Protein 8AEZ (pdb70)

InterPro domains:
  IPR005070 Foamy virus envelope protein [PF03408] (5-985)

Nearest PDB structures (foldseek):
  8aez-assembly1_A  TM=1.003E+00  e=1.389E-77  Simian foamy virus
  8aic-assembly2_B  TM=9.887E-01  e=2.522E-70  Simian foamy virus
  8rm1-assembly1_A  TM=9.676E-01  e=1.131E-60  Simian foamy virus
  8rm0-assembly1_A  TM=9.580E-01  e=1.265E-59  Simian foamy virus
  8ozj-assembly1_C  TM=9.646E-01  e=7.922E-52  Eastern chimpanzee simian foamy virus

Sequence (328 aa):
RDQEQYIHRKCYQEFAHCYLVKYKTPQPWPNEGLIADQCPLPGLADVSFYPYQAIWDYYAKIENIRPANWTSSKLYGKARMGSYYIPKRLRNINNTHILFCSDVLYSKWYNLQNSILQNENELTKRLSNLTIGNKLKNRALPYEWAKGGLNRLFRNISVLDVCSRPEMVLLLNKTYYTFSLWEGDCNITRYNVNETVPECKDDHPYSCRLWRYREGKEEVKCLTSDHTRCLYYPEYSNPEALFDFGFLSYMRNFPGPQCIESTSIRQQDYEVYSIYQECKLASKTYGIDSVLFSLKNFLNYTGKPVNEMPNARAFVGLIDPKFPPTYP

Secondary structure (DSSP, 8-state):
-HHHHHHHHHHHHHHTTEEEEE-SS------SEE-BTTSPP--SSSS-SS---GGGGGB----SEE-TT--GGGTSTTPPTTSEE--GGGS-TT--EEEEE-STTB-TT--TTS-HHHHHHHHHHHHHHTEETTEEPGGGS-TTTSTT---SSBPPP-TTHHHH-HHHHHHH-SEEE-BB-BTTGGG--TTSHHHH-TT-----TTTT--SBEE----EEE--SS-TTSEEEE-SEE-TT--SSHHHHHHTTSS----B--EEE---S--EEEEHHHHHHHHHHHH-HHHHHHHHHHHTTTTSS-GGGS-TTT-EEEESS--SSPPP-

Organism: NCBI:txid11642

Solvent-accessible surface area: 16930 Å² total; per-residue (Å²): 109,130,98,103,112,95,7,16,91,60,0,14,101,47,0,6,42,3,0,0,0,67,8,112,60,48,36,39,5,72,52,48,16,6,20,3,3,8,1,5,7,31,24,128,56,163,118,40,188,56,102,136,26,6,0,35,81,16,33,0,70,43,76,108,75,30,65,27,141,16,50,17,70,123,105,37,20,177,6,65,14,3,1,4,48,0,27,169,151,9,47,50,109,85,15,18,17,0,0,0,11,1,40,26,0,11,16,197,35,39,47,158,151,32,60,122,146,99,8,27,90,33,0,21,120,34,0,64,97,4,12,126,44,21,78,6,77,59,106,0,1,2,152,95,7,0,144,43,7,108,45,100,0,0,56,90,37,63,63,52,4,6,6,45,60,0,12,0,9,0,7,0,26,14,23,10,124,16,8,2,2,2,9,39,20,59,120,11,43,112,178,37,18,72,143,61,10,124,135,5,187,178,162,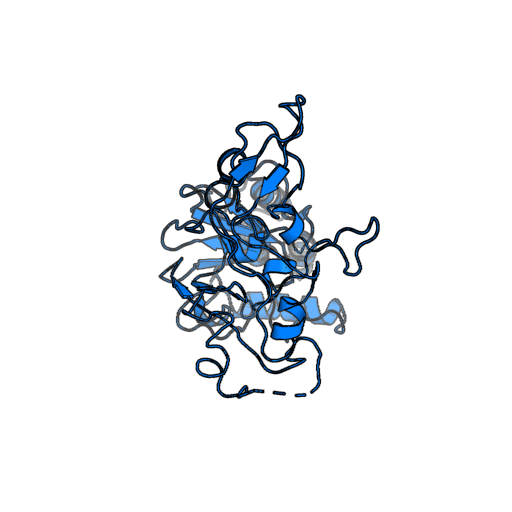54,100,32,17,40,61,4,4,10,39,99,112,28,173,52,85,26,104,42,124,94,114,63,108,96,150,1,60,9,86,26,74,22,27,40,79,106,47,32,48,29,1,0,39,34,4,74,99,85,79,23,38,15,2,78,3,101,89,75,59,73,8,8,85,99,37,4,54,0,37,0,0,0,11,13,0,61,75,8,6,132,106,116,30,10,114,25,0,23,136,10,0,87,99,15,1,53,61,66,57,126,39,1,58,138,30,93,67,30,47,0,3,25,18,6,105,112,30,132,38,60,18,100,33,114

Structure (mmCIF, N/CA/C/O backbone):
data_8AEZ
#
_entry.id   8AEZ
#
_cell.length_a   99.451
_cell.length_b   99.451
_cell.length_c   120.609
_cell.angle_alpha   90
_cell.angle_beta   90
_cell.angle_gamma   120
#
_symmetry.space_group_name_H-M   'P 32 2 1'
#
loop_
_entity.id
_entity.type
_entity.pdbx_description
1 polymer 'Envelope glycoprotein gp130'
2 branched beta-D-mannopyranose-(1-4)-2-acetamido-2-deoxy-beta-D-glucopyranose-(1-4)-2-acetamido-2-deoxy-beta-D-glucopyranose
3 branched alpha-D-mannopyranose-(1-2)-alpha-D-mannopyranose-(1-2)-alpha-D-mannopyranose-(1-3)-[alpha-D-mannopyranose-(1-3)-alpha-D-mannopyranose-(1-6)]beta-D-mannopyranose-(1-4)-2-acetamido-2-deoxy-beta-D-glucopyranose-(1-4)-2-acetamido-2-deoxy-beta-D-glucopyranose
4 non-polymer 2-acetamido-2-deoxy-beta-D-glucopyranose
5 water water
#
loop_
_atom_site.group_PDB
_atom_site.id
_atom_site.type_symbol
_atom_site.label_atom_id
_atom_site.label_alt_id
_atom_site.label_comp_id
_atom_site.label_asym_id
_atom_site.label_entity_id
_atom_site.label_seq_id
_atom_site.pdbx_PDB_ins_code
_atom_site.Cartn_x
_atom_site.Cartn_y
_atom_site.Cartn_z
_atom_site.occupancy
_atom_site.B_iso_or_equiv
_atom_site.auth_seq_id
_atom_site.auth_comp_id
_atom_site.auth_asym_id
_atom_site.auth_atom_id
_atom_site.pdbx_PDB_model_num
ATOM 1 N N . ARG A 1 1 ? -45.526 -21.29 -10.681 1 110.3 218 ARG A N 1
ATOM 2 C CA . ARG A 1 1 ? -44.446 -21.992 -11.387 1 110.92 218 ARG A CA 1
ATOM 3 C C . ARG A 1 1 ? -43.185 -21.121 -11.537 1 111.04 218 ARG A C 1
ATOM 4 O O . ARG A 1 1 ? -42.097 -21.576 -11.195 1 111.58 218 ARG A O 1
ATOM 6 N N . ASP A 1 2 ? -43.324 -19.88 -12.044 1 110.32 219 ASP A N 1
ATOM 7 C CA . ASP A 1 2 ? -42.201 -18.949 -12.194 1 109.87 219 ASP A CA 1
ATOM 8 C C . ASP A 1 2 ? -41.832 -18.425 -10.796 1 108.36 219 ASP A C 1
ATOM 9 O O . ASP A 1 2 ? -40.684 -18.57 -10.368 1 108.46 219 ASP A O 1
ATOM 14 N N . GLN A 1 3 ? -42.821 -17.907 -10.055 1 106.71 220 GLN A N 1
ATOM 15 C CA . GLN A 1 3 ? -42.578 -17.431 -8.698 1 105.55 220 GLN A CA 1
ATOM 16 C C . GLN A 1 3 ? -42.389 -18.598 -7.712 1 103.75 220 GLN A C 1
ATOM 17 O O . GLN A 1 3 ? -41.645 -18.458 -6.744 1 103.85 220 GLN A O 1
ATOM 23 N N . GLU A 1 4 ? -42.996 -19.767 -7.993 1 101.78 221 GLU A N 1
ATOM 24 C CA . GLU A 1 4 ? -42.829 -20.951 -7.154 1 99.87 221 GLU A CA 1
ATOM 25 C C . GLU A 1 4 ? -41.413 -21.489 -7.3 1 96.94 221 GLU A C 1
ATOM 26 O O . GLU A 1 4 ? -40.763 -21.736 -6.292 1 96.79 221 GLU A O 1
ATOM 32 N N . GLN A 1 5 ? -40.915 -21.633 -8.542 1 94.57 222 GLN A N 1
ATOM 33 C CA . GLN A 1 5 ? -39.547 -22.098 -8.763 1 92.64 222 GLN A CA 1
ATOM 34 C C . GLN A 1 5 ? -38.5 -21.062 -8.325 1 90.15 222 GLN A C 1
ATOM 35 O O . GLN A 1 5 ? -37.37 -21.436 -8.02 1 90.5 222 GLN A O 1
ATOM 41 N N . TYR A 1 6 ? -38.867 -19.773 -8.283 1 87.68 223 TYR A N 1
ATOM 42 C CA . TYR A 1 6 ? -37.968 -18.723 -7.819 1 85.51 223 TYR A CA 1
ATOM 43 C C . TYR A 1 6 ? -37.871 -18.82 -6.293 1 82.8 223 TYR A C 1
ATOM 44 O O . TYR A 1 6 ? -36.771 -18.716 -5.747 1 82.9 223 TYR A O 1
ATOM 53 N N . ILE A 1 7 ? -39.023 -19.003 -5.6 1 80.13 224 ILE A N 1
ATOM 54 C CA . ILE A 1 7 ? -39.047 -19.145 -4.143 1 77.9 224 ILE A CA 1
ATOM 55 C C . ILE A 1 7 ? -38.284 -20.41 -3.759 1 76.22 224 ILE A C 1
ATOM 56 O O . ILE A 1 7 ? -37.46 -20.369 -2.858 1 76.41 224 ILE A O 1
ATOM 61 N N . HIS A 1 8 ? -38.506 -21.513 -4.489 1 74.45 225 HIS A N 1
ATOM 62 C CA . HIS A 1 8 ? -37.803 -22.764 -4.249 1 72.94 225 HIS A CA 1
ATOM 63 C C . HIS A 1 8 ? -36.292 -22.585 -4.416 1 72.81 225 HIS A C 1
ATOM 64 O O . HIS A 1 8 ? -35.553 -23.077 -3.585 1 72.87 225 HIS A O 1
ATOM 71 N N . ARG A 1 9 ? -35.828 -21.911 -5.483 1 72.66 226 ARG A N 1
ATOM 72 C CA . ARG A 1 9 ? -34.394 -21.691 -5.685 1 72.57 226 ARG A CA 1
ATOM 73 C C . ARG A 1 9 ? -33.729 -20.989 -4.501 1 73.02 226 ARG A C 1
ATOM 74 O O . ARG A 1 9 ? -32.704 -21.465 -4.005 1 73.94 226 ARG A O 1
ATOM 82 N N . LYS A 1 10 ? -34.344 -19.897 -4.025 1 72.2 227 LYS A N 1
ATOM 83 C CA . LYS A 1 10 ? -33.865 -19.085 -2.92 1 72.06 227 LYS A CA 1
ATOM 84 C C . LYS A 1 10 ? -33.946 -19.823 -1.6 1 71.14 227 LYS A C 1
ATOM 85 O O . LYS A 1 10 ? -32.967 -19.843 -0.859 1 71.92 227 LYS A O 1
ATOM 91 N N . CYS A 1 11 ? -35.09 -20.453 -1.316 1 69.57 228 CYS A N 1
ATOM 92 C CA . CYS A 1 11 ? -35.328 -21.233 -0.098 1 68.68 228 CYS A CA 1
ATOM 93 C C . CYS A 1 11 ? -34.436 -22.469 -0.025 1 67.26 228 CYS A C 1
ATOM 94 O O . CYS A 1 11 ? -34.019 -22.863 1.054 1 67.62 228 CYS A O 1
ATOM 97 N N . TYR A 1 12 ? -34.196 -23.109 -1.159 1 65.79 229 TYR A N 1
ATOM 98 C CA . TYR A 1 12 ? -33.381 -24.307 -1.212 1 64.97 229 TYR A CA 1
ATOM 99 C C . TYR A 1 12 ? -31.911 -23.983 -1.017 1 66.43 229 TYR A C 1
ATOM 100 O O . TYR A 1 12 ? -31.295 -24.567 -0.134 1 67.1 229 TYR A O 1
ATOM 109 N N . GLN A 1 13 ? -31.351 -23.037 -1.8 1 66.55 230 GLN A N 1
ATOM 110 C CA . GLN A 1 13 ? -29.936 -22.708 -1.67 1 67.37 230 GLN A CA 1
ATOM 111 C C . GLN A 1 13 ? -29.558 -22.227 -0.262 1 67.37 230 GLN A C 1
ATOM 112 O O . GLN A 1 13 ? -28.457 -22.524 0.201 1 68.08 230 GLN A O 1
ATOM 118 N N . GLU A 1 14 ? -30.478 -21.579 0.443 1 66.73 231 GLU A N 1
ATOM 119 C CA . GLU A 1 14 ? -30.204 -21.087 1.784 1 67.01 231 GLU A CA 1
ATOM 120 C C . GLU A 1 14 ? -30.559 -22.061 2.916 1 66.99 231 GLU A C 1
ATOM 121 O O . GLU A 1 14 ? -29.767 -22.22 3.845 1 67.84 231 GLU A O 1
ATOM 127 N N . PHE A 1 15 ? -31.748 -22.694 2.863 1 65.88 232 PHE A N 1
ATOM 128 C CA . PHE A 1 15 ? -32.245 -23.486 3.986 1 65.34 232 PHE A CA 1
ATOM 129 C C . PHE A 1 15 ? -32.544 -24.947 3.732 1 64.82 232 PHE A C 1
ATOM 130 O O . PHE A 1 15 ? -33.166 -25.565 4.589 1 65.33 232 PHE A O 1
ATOM 138 N N . ALA A 1 16 ? -32.099 -25.523 2.619 1 63.74 233 ALA A N 1
ATOM 139 C CA . ALA A 1 16 ? -32.395 -26.923 2.283 1 62.82 233 ALA A CA 1
ATOM 140 C C . ALA A 1 16 ? -32.176 -27.916 3.424 1 61.71 233 ALA A C 1
ATOM 141 O O . ALA A 1 16 ? -33.038 -28.745 3.705 1 61.45 233 ALA A O 1
ATOM 143 N N . HIS A 1 17 ? -31.017 -27.813 4.097 1 60.75 234 HIS A N 1
ATOM 144 C CA . HIS A 1 17 ? -30.648 -28.749 5.14 1 59.57 234 HIS A CA 1
ATOM 145 C C . HIS A 1 17 ? -30.717 -28.166 6.517 1 59.92 234 HIS A C 1
ATOM 146 O O . HIS A 1 17 ? -30.076 -28.716 7.407 1 60.82 234 HIS A O 1
ATOM 153 N N . CYS A 1 18 ? -31.506 -27.088 6.719 1 59.06 235 CYS A N 1
ATOM 154 C CA . CYS A 1 18 ? -31.646 -26.455 8.012 1 59.12 235 CYS A CA 1
ATOM 155 C C . CYS A 1 18 ? -32.918 -26.974 8.678 1 59.12 235 CYS A C 1
ATOM 156 O O . CYS A 1 18 ? -33.969 -27.035 8.04 1 59.46 235 CYS A O 1
ATOM 159 N N . TYR A 1 19 ? -32.811 -27.39 9.954 1 58.69 236 TYR A N 1
ATOM 160 C CA . TYR A 1 19 ? -33.907 -27.957 10.74 1 58.55 236 TYR A CA 1
ATOM 161 C C . TYR A 1 19 ? -33.874 -27.434 12.158 1 59.7 236 TYR A C 1
ATOM 162 O O . TYR A 1 19 ? -32.831 -27.013 12.64 1 60.27 236 TYR A O 1
ATOM 171 N N . LEU A 1 20 ? -35.019 -27.463 12.833 1 60.31 237 LEU A N 1
ATOM 172 C CA . LEU A 1 20 ? -35.123 -27.035 14.217 1 61.12 237 LEU A CA 1
ATOM 173 C C . LEU A 1 20 ? -35.734 -28.179 15.045 1 62.11 237 LEU A C 1
ATOM 174 O O . LEU A 1 20 ? -36.875 -28.579 14.825 1 62.07 237 LEU A O 1
ATOM 179 N N . VAL A 1 21 ? -34.946 -28.738 15.955 1 62.84 238 VAL A N 1
ATOM 180 C CA . VAL A 1 21 ? -35.409 -29.806 16.815 1 63.86 238 VAL A CA 1
ATOM 181 C C . VAL A 1 21 ? -35.832 -29.223 18.144 1 65.53 238 VAL A C 1
ATOM 182 O O . VAL A 1 21 ? -35.045 -28.522 18.767 1 65.77 238 VAL A O 1
ATOM 186 N N . LYS A 1 22 ? -37.05 -29.516 18.593 1 66.35 239 LYS A N 1
ATOM 187 C CA . LYS A 1 22 ? -37.495 -29.071 19.897 1 67.8 239 LYS A CA 1
ATOM 188 C C . LYS A 1 22 ? -37.476 -30.273 20.805 1 68.96 239 LYS A C 1
ATOM 189 O O . LYS A 1 22 ? -38.025 -31.315 20.451 1 69.1 239 LYS A O 1
ATOM 195 N N . TYR A 1 23 ? -36.795 -30.163 21.944 1 69.8 240 TYR A N 1
ATOM 196 C CA . TYR A 1 23 ? -36.797 -31.218 22.952 1 70.98 240 TYR A CA 1
ATOM 197 C C . TYR A 1 23 ? -38.169 -31.16 23.631 1 73.24 240 TYR A C 1
ATOM 198 O O . TYR A 1 23 ? -38.689 -30.06 23.88 1 73.29 240 TYR A O 1
ATOM 207 N N . LYS A 1 24 ? -38.723 -32.315 24.023 1 74.79 241 LYS A N 1
ATOM 208 C CA . LYS A 1 24 ? -39.985 -32.33 24.773 1 76.53 241 LYS A CA 1
ATOM 209 C C . LYS A 1 24 ? -39.808 -31.587 26.11 1 78.02 241 LYS A C 1
ATOM 210 O O . LYS A 1 24 ? -40.646 -30.79 26.535 1 78.58 241 LYS A O 1
ATOM 216 N N . THR A 1 25 ? -38.671 -31.828 26.723 1 78.73 242 THR A N 1
ATOM 217 C CA . THR A 1 25 ? -38.226 -31.267 27.969 1 79.78 242 THR A CA 1
ATOM 218 C C . THR A 1 25 ? -36.757 -30.932 27.761 1 80.42 242 THR A C 1
ATOM 219 O O . THR A 1 25 ? -35.993 -31.757 27.231 1 81.1 242 THR A O 1
ATOM 223 N N . PRO A 1 26 ? -36.338 -29.705 28.139 1 79.86 243 PRO A N 1
ATOM 224 C CA . PRO A 1 26 ? -34.91 -29.349 28.031 1 79.22 243 PRO A CA 1
ATOM 225 C C . PRO A 1 26 ? -34.092 -30.306 28.884 1 78.21 243 PRO A C 1
ATOM 226 O O . PRO A 1 26 ? -34.363 -30.453 30.07 1 78.05 243 PRO A O 1
ATOM 230 N N . GLN A 1 27 ? -33.222 -31.071 28.231 1 77.44 244 GLN A N 1
ATOM 231 C CA . GLN A 1 27 ? -32.392 -32.066 28.874 1 76.94 244 GLN A CA 1
ATOM 232 C C . GLN A 1 27 ? -31.006 -32.001 28.281 1 76.38 244 GLN A C 1
ATOM 233 O O . GLN A 1 27 ? -30.817 -32.301 27.106 1 76.26 244 GLN A O 1
ATOM 239 N N . PRO A 1 28 ? -30.023 -31.549 29.073 1 75.37 245 PRO A N 1
ATOM 240 C CA . PRO A 1 28 ? -28.658 -31.474 28.553 1 74.04 245 PRO A CA 1
ATOM 241 C C . PRO A 1 28 ? -27.918 -32.804 28.673 1 73.23 245 PRO A C 1
ATOM 242 O O . PRO A 1 28 ? -28.365 -33.703 29.392 1 73.53 245 PRO A O 1
ATOM 246 N N . TRP A 1 29 ? -26.723 -32.921 28.014 1 71.85 246 TRP A N 1
ATOM 247 C CA . TRP A 1 29 ? -25.829 -34.073 28.155 1 70.85 246 TRP A CA 1
ATOM 248 C C . TRP A 1 29 ? -25.46 -34.135 29.661 1 73.04 246 TRP A C 1
ATOM 249 O O . TRP A 1 29 ? -25.188 -33.095 30.274 1 73.9 246 TRP A O 1
ATOM 260 N N . PRO A 1 30 ? -25.72 -35.28 30.311 1 73.2 247 PRO A N 1
ATOM 261 C CA . PRO A 1 30 ? -25.669 -35.312 31.775 1 73.14 247 PRO A CA 1
ATOM 262 C C . PRO A 1 30 ? -24.296 -35.397 32.405 1 74.19 247 PRO A C 1
ATOM 263 O O . PRO A 1 30 ? -24.17 -35.103 33.597 1 75.22 247 PRO A O 1
ATOM 267 N N . ASN A 1 31 ? -23.277 -35.834 31.644 1 73.39 248 ASN A N 1
ATOM 268 C CA . ASN A 1 31 ? -21.953 -36.009 32.204 1 73.02 248 ASN A CA 1
ATOM 269 C C . ASN A 1 31 ? -20.947 -35.011 31.668 1 72.73 248 ASN A C 1
ATOM 270 O O . ASN A 1 31 ? -21.06 -34.535 30.549 1 72.57 248 ASN A O 1
ATOM 275 N N . GLU A 1 32 ? -19.921 -34.725 32.467 1 72.52 249 GLU A N 1
ATOM 276 C CA . GLU A 1 32 ? -18.815 -33.871 32.049 1 71.53 249 GLU A CA 1
ATOM 277 C C . GLU A 1 32 ? -17.788 -34.698 31.261 1 69.97 249 GLU A C 1
ATOM 278 O O . GLU A 1 32 ? -17.119 -34.166 30.39 1 69.8 249 GLU A O 1
ATOM 284 N N . GLY A 1 33 ? -17.652 -35.984 31.586 1 68.34 250 GLY A N 1
ATOM 285 C CA . GLY A 1 33 ? -16.718 -36.854 30.895 1 66.68 250 GLY A CA 1
ATOM 286 C C . GLY A 1 33 ? -17.391 -37.811 29.932 1 64.85 250 GLY A C 1
ATOM 287 O O . GLY A 1 33 ? -18.364 -38.482 30.296 1 65.08 250 GLY A O 1
ATOM 288 N N . LEU A 1 34 ? -16.824 -37.915 28.705 1 62.52 251 LEU A N 1
ATOM 289 C CA . LEU A 1 34 ? -17.269 -38.799 27.641 1 60.79 251 LEU A CA 1
ATOM 290 C C . LEU A 1 34 ? -16.245 -39.894 27.378 1 60.75 251 LEU A C 1
ATOM 291 O O . LEU A 1 34 ? -15.075 -39.612 27.119 1 61.45 251 LEU A O 1
ATOM 296 N N . ILE A 1 35 ? -16.689 -41.15 27.409 1 59.99 252 ILE A N 1
ATOM 297 C CA . ILE A 1 35 ? -15.831 -42.291 27.107 1 59.04 252 ILE A CA 1
ATOM 298 C C . ILE A 1 35 ? -16.191 -42.714 25.704 1 58.76 252 ILE A C 1
ATOM 299 O O . ILE A 1 35 ? -17.272 -43.266 25.479 1 59.36 252 ILE A O 1
ATOM 304 N N . ALA A 1 36 ? -15.293 -42.42 24.752 1 57.54 253 ALA A N 1
ATOM 305 C CA . ALA A 1 36 ? -15.471 -42.69 23.338 1 56.99 253 ALA A CA 1
ATOM 306 C C . ALA A 1 36 ? -14.194 -43.314 22.726 1 57.08 253 ALA A C 1
ATOM 307 O O . ALA A 1 36 ? -13.559 -42.713 21.848 1 58.1 253 ALA A O 1
ATOM 309 N N . ASP A 1 37 ? -13.834 -44.535 23.159 1 55.6 254 ASP A N 1
ATOM 310 C CA . ASP A 1 37 ? -12.642 -45.223 22.665 1 54.74 254 ASP A CA 1
ATOM 311 C C . ASP A 1 37 ? -12.664 -45.56 21.179 1 54.8 254 ASP A C 1
ATOM 312 O O . ASP A 1 37 ? -11.618 -45.889 20.629 1 55.39 254 ASP A O 1
ATOM 317 N N . GLN A 1 38 ? -13.845 -45.528 20.539 1 53.83 255 GLN A N 1
ATOM 318 C CA . GLN A 1 38 ? -13.989 -45.791 19.113 1 52.83 255 GLN A CA 1
ATOM 319 C C . GLN A 1 38 ? -13.234 -44.757 18.279 1 53.28 255 GLN A C 1
ATOM 320 O O . GLN A 1 38 ? -12.945 -45.031 17.125 1 53.22 255 GLN A O 1
ATOM 326 N N . CYS A 1 39 ? -12.959 -43.557 18.823 1 53.99 256 CYS A N 1
ATOM 327 C CA . CYS A 1 39 ? -12.262 -42.491 18.092 1 55.33 256 CYS A CA 1
ATOM 328 C C . CYS A 1 39 ? -10.744 -42.631 18.304 1 56.61 256 CYS A C 1
ATOM 329 O O . CYS A 1 39 ? -10.285 -42.811 19.44 1 56.5 256 CYS A O 1
ATOM 332 N N . PRO A 1 40 ? -9.945 -42.544 17.236 1 57.39 257 PRO A N 1
ATOM 333 C CA . PRO A 1 40 ? -8.491 -42.575 17.42 1 57.94 257 PRO A CA 1
ATOM 334 C C . PRO A 1 40 ? -8.04 -41.288 18.123 1 59.46 257 PRO A C 1
ATOM 335 O O . PRO A 1 40 ? -8.647 -40.219 17.942 1 59.56 257 PRO A O 1
ATOM 339 N N . LEU A 1 41 ? -6.973 -41.383 18.928 1 60.14 258 LEU A N 1
ATOM 340 C CA . LEU A 1 41 ? -6.406 -40.224 19.629 1 61.32 258 LEU A CA 1
ATOM 341 C C . LEU A 1 41 ? -5.485 -39.413 18.697 1 62.31 258 LEU A C 1
ATOM 342 O O . LEU A 1 41 ? -5.094 -39.924 17.661 1 61.27 258 LEU A O 1
ATOM 347 N N . PRO A 1 42 ? -5.102 -38.164 19.045 1 64.71 259 PRO A N 1
ATOM 348 C CA . PRO A 1 42 ? -4.237 -37.38 18.145 1 66.67 259 PRO A CA 1
ATOM 349 C C . PRO A 1 42 ? -2.843 -37.929 17.936 1 70.89 259 PRO A C 1
ATOM 350 O O . PRO A 1 42 ? -2.259 -37.697 16.876 1 71.93 259 PRO A O 1
ATOM 354 N N . GLY A 1 43 ? -2.305 -38.622 18.931 1 73.4 260 GLY A N 1
ATOM 355 C CA . GLY A 1 43 ? -0.967 -39.176 18.807 1 76.64 260 GLY A CA 1
ATOM 356 C C . GLY A 1 43 ? 0.126 -38.188 19.156 1 80.23 260 GLY A C 1
ATOM 357 O O . GLY A 1 43 ? -0.075 -36.971 19.103 1 80.37 260 GLY A O 1
ATOM 358 N N . LEU A 1 44 ? 1.298 -38.722 19.528 1 82.79 261 LEU A N 1
ATOM 359 C CA . LEU A 1 44 ? 2.444 -37.939 19.984 1 85.33 261 LEU A CA 1
ATOM 360 C C . LEU A 1 44 ? 3.201 -37.246 18.868 1 88.85 261 LEU A C 1
ATOM 361 O O . LEU A 1 44 ? 3.727 -36.154 19.091 1 89.41 261 LEU A O 1
ATOM 366 N N . ALA A 1 45 ? 3.227 -37.851 17.662 1 90.89 262 ALA A N 1
ATOM 367 C CA . ALA A 1 45 ? 3.919 -37.291 16.497 1 93.3 262 ALA A CA 1
ATOM 368 C C . ALA A 1 45 ? 3.379 -35.905 16.085 1 95.59 262 ALA A C 1
ATOM 369 O O . ALA A 1 45 ? 2.261 -35.533 16.468 1 96.16 262 ALA A O 1
ATOM 371 N N . ASP A 1 46 ? 4.203 -35.121 15.355 1 96.52 263 ASP A N 1
ATOM 372 C CA . ASP A 1 46 ? 3.811 -33.783 14.894 1 97.65 263 ASP A CA 1
ATOM 373 C C . ASP A 1 46 ? 2.688 -33.91 13.866 1 97.16 263 ASP A C 1
ATOM 374 O O . ASP A 1 46 ? 1.719 -33.149 13.912 1 97.71 263 ASP A O 1
ATOM 379 N N . VAL A 1 47 ? 2.8 -34.904 12.963 1 95.83 264 VAL A N 1
ATOM 380 C CA . VAL A 1 47 ? 1.761 -35.194 11.98 1 94.77 264 VAL A CA 1
ATOM 381 C C . VAL A 1 47 ? 0.999 -36.457 12.448 1 92.51 264 VAL A C 1
ATOM 382 O O . VAL A 1 47 ? 1.626 -37.482 12.72 1 93.38 264 VAL A O 1
ATOM 386 N N . SER A 1 48 ? -0.327 -36.356 12.629 1 89.44 265 SER A N 1
ATOM 387 C CA . SER A 1 48 ? -1.144 -37.491 13.069 1 87.05 265 SER A CA 1
ATOM 388 C C . SER A 1 48 ? -1.288 -38.527 11.954 1 83.99 265 SER A C 1
ATOM 389 O O . SER A 1 48 ? -1.259 -38.177 10.774 1 84.45 265 SER A O 1
ATOM 392 N N . PHE A 1 49 ? -1.498 -39.793 12.335 1 80.83 266 PHE A N 1
ATOM 393 C CA . PHE A 1 49 ? -1.742 -40.889 11.394 1 78.38 266 PHE A CA 1
ATOM 394 C C . PHE A 1 49 ? -3.177 -40.918 10.867 1 74.6 266 PHE A C 1
ATOM 395 O O . PHE A 1 49 ? -3.457 -41.591 9.872 1 74.58 266 PHE A O 1
ATOM 403 N N . TYR A 1 50 ? -4.086 -40.198 11.544 1 71.06 267 TYR A N 1
ATOM 404 C CA . TYR A 1 50 ? -5.483 -40.064 11.184 1 68.13 267 TYR A CA 1
ATOM 405 C C . TYR A 1 50 ? -5.795 -38.595 10.872 1 67.06 267 TYR A C 1
ATOM 406 O O . TYR A 1 50 ? -5.207 -37.69 11.459 1 66.96 267 TYR A O 1
ATOM 415 N N . PRO A 1 51 ? -6.718 -38.334 9.938 1 66.38 268 PRO A N 1
ATOM 416 C CA . PRO A 1 51 ? -7.112 -36.934 9.683 1 65.64 268 PRO A CA 1
ATOM 417 C C . PRO A 1 51 ? -7.795 -36.345 10.927 1 65.03 268 PRO A C 1
ATOM 418 O O . PRO A 1 51 ? -8.377 -37.081 11.73 1 65.93 268 PRO A O 1
ATOM 422 N N . TYR A 1 52 ? -7.758 -35.023 11.099 1 63.32 269 TYR A N 1
ATOM 423 C CA . TYR A 1 52 ? -8.389 -34.36 12.254 1 62.4 269 TYR A CA 1
ATOM 424 C C . TYR A 1 52 ? -9.794 -34.888 12.596 1 61.38 269 TYR A C 1
ATOM 425 O O . TYR A 1 52 ? -10.641 -35.019 11.708 1 61.7 269 TYR A O 1
ATOM 434 N N . GLN A 1 53 ? -9.98 -35.267 13.867 1 59.6 270 GLN A N 1
ATOM 435 C CA . GLN A 1 53 ? -11.238 -35.737 14.415 1 57.86 270 GLN A CA 1
ATOM 436 C C . GLN A 1 53 ? -11.75 -34.588 15.19 1 57.53 270 GLN A C 1
ATOM 437 O O . GLN A 1 53 ? -11.065 -34.114 16.082 1 58.11 270 GLN A O 1
ATOM 443 N N . ALA A 1 54 ? -12.942 -34.109 14.869 1 57.33 271 ALA A N 1
ATOM 444 C CA . ALA A 1 54 ? -13.559 -32.977 15.558 1 57.42 271 ALA A CA 1
ATOM 445 C C . ALA A 1 54 ? -13.643 -33.19 17.074 1 57.49 271 ALA A C 1
ATOM 446 O O . ALA A 1 54 ? -13.546 -32.236 17.837 1 58.01 271 ALA A O 1
ATOM 448 N N . ILE A 1 55 ? -13.796 -34.44 17.513 1 56.96 272 ILE A N 1
ATOM 449 C CA . ILE A 1 55 ? -13.839 -34.77 18.944 1 57.25 272 ILE A CA 1
ATOM 450 C C . ILE A 1 55 ? -12.516 -34.41 19.671 1 59.47 272 ILE A C 1
ATOM 451 O O . ILE A 1 55 ? -12.527 -34.178 20.887 1 59.98 272 ILE A O 1
ATOM 456 N N . TRP A 1 56 ? -11.386 -34.286 18.922 1 59.75 273 TRP A N 1
ATOM 457 C CA . TRP A 1 56 ? -10.128 -33.878 19.532 1 60.35 273 TRP A CA 1
ATOM 458 C C . TRP A 1 56 ? -10.219 -32.491 20.185 1 61.92 273 TRP A C 1
ATOM 459 O O . TRP A 1 56 ? -9.489 -32.219 21.134 1 63.41 273 TRP A O 1
ATOM 470 N N . ASP A 1 57 ? -11.168 -31.654 19.764 1 61.67 274 ASP A N 1
ATOM 471 C CA . ASP A 1 57 ? -11.401 -30.355 20.402 1 61.83 274 ASP A CA 1
ATOM 472 C C . ASP A 1 57 ? -11.754 -30.515 21.91 1 62.29 274 ASP A C 1
ATOM 473 O O . ASP A 1 57 ? -11.57 -29.579 22.692 1 63.04 274 ASP A O 1
ATOM 478 N N . TYR A 1 58 ? -12.295 -31.679 22.302 1 61.61 275 TYR A N 1
ATOM 479 C CA . TYR A 1 58 ? -12.745 -31.95 23.671 1 61.04 275 TYR A CA 1
ATOM 480 C C . TYR A 1 58 ? -11.852 -32.945 24.429 1 60.69 275 TYR A C 1
ATOM 481 O O . TYR A 1 58 ? -12.168 -33.309 25.553 1 61.08 275 TYR A O 1
ATOM 490 N N . TYR A 1 59 ? -10.732 -33.341 23.836 1 59.93 276 TYR A N 1
ATOM 491 C CA . TYR A 1 59 ? -9.769 -34.271 24.378 1 60.36 276 TYR A CA 1
ATOM 492 C C . TYR A 1 59 ? -9.09 -33.727 25.639 1 61.8 276 TYR A C 1
ATOM 493 O O . TYR A 1 59 ? -8.569 -32.611 25.628 1 62.35 276 TYR A O 1
ATOM 502 N N . ALA A 1 60 ? -9.093 -34.54 26.714 1 62.05 277 ALA A N 1
ATOM 503 C CA . ALA A 1 60 ? -8.441 -34.274 27.985 1 62.78 277 ALA A CA 1
ATOM 504 C C . ALA A 1 60 ? -7.052 -34.913 27.908 1 63.5 277 ALA A C 1
ATOM 505 O O . ALA A 1 60 ? -6.844 -36.022 28.395 1 63.1 277 ALA A O 1
ATOM 507 N N . LYS A 1 61 ? -6.117 -34.215 27.254 1 64.69 278 LYS A N 1
ATOM 508 C CA . LYS A 1 61 ? -4.746 -34.658 27.001 1 66.51 278 LYS A CA 1
ATOM 509 C C . LYS A 1 61 ? -3.888 -34.712 28.251 1 69.05 278 LYS A C 1
ATOM 510 O O . LYS A 1 61 ? -3.722 -33.696 28.955 1 70.18 278 LYS A O 1
ATOM 516 N N . ILE A 1 62 ? -3.3 -35.888 28.499 1 69.65 279 ILE A N 1
ATOM 517 C CA . ILE A 1 62 ? -2.38 -36.088 29.612 1 70.74 279 ILE A CA 1
ATOM 518 C C . ILE A 1 62 ? -1.024 -35.454 29.264 1 72.54 279 ILE A C 1
ATOM 519 O O . ILE A 1 62 ? -0.412 -35.809 28.252 1 72.58 279 ILE A O 1
ATOM 524 N N . GLU A 1 63 ? -0.537 -34.552 30.122 1 73.84 280 GLU A N 1
ATOM 525 C CA . GLU A 1 63 ? 0.804 -33.983 30.004 1 74.78 280 GLU A CA 1
ATOM 526 C C . GLU A 1 63 ? 1.635 -34.615 31.116 1 76.15 280 GLU A C 1
ATOM 527 O O . GLU A 1 63 ? 1.18 -34.686 32.252 1 75.81 280 GLU A O 1
ATOM 533 N N . ASN A 1 64 ? 2.835 -35.107 30.783 1 77.83 281 ASN A N 1
ATOM 534 C CA . ASN A 1 64 ? 3.745 -35.762 31.734 1 79.57 281 ASN A CA 1
ATOM 535 C C . ASN A 1 64 ? 4.306 -34.832 32.813 1 80.81 281 ASN A C 1
ATOM 536 O O . ASN A 1 64 ? 4.674 -35.303 33.893 1 81.16 281 ASN A O 1
ATOM 541 N N . ILE A 1 65 ? 4.412 -33.53 32.515 1 81.14 282 ILE A N 1
ATOM 542 C CA . ILE A 1 65 ? 4.937 -32.577 33.482 1 82.33 282 ILE A CA 1
ATOM 543 C C . ILE A 1 65 ? 3.853 -31.521 33.795 1 83.41 282 ILE A C 1
ATOM 544 O O . ILE A 1 65 ? 3.21 -31.004 32.878 1 83.42 282 ILE A O 1
ATOM 549 N N . ARG A 1 66 ? 3.592 -31.287 35.097 1 84.22 283 ARG A N 1
ATOM 550 C CA . ARG A 1 66 ? 2.577 -30.35 35.613 1 85.62 283 ARG A CA 1
ATOM 551 C C . ARG A 1 66 ? 3.066 -29.689 36.935 1 88.15 283 ARG A C 1
ATOM 552 O O . ARG A 1 66 ? 3.902 -30.271 37.622 1 88.22 283 ARG A O 1
ATOM 560 N N . PRO A 1 67 ? 2.521 -28.518 37.346 1 90.01 284 PRO A N 1
ATOM 561 C CA . PRO A 1 67 ? 2.951 -27.908 38.623 1 91.67 284 PRO A CA 1
ATOM 562 C C . PRO A 1 67 ? 2.605 -28.741 39.862 1 93.87 284 PRO A C 1
ATOM 563 O O . PRO A 1 67 ? 1.716 -29.578 39.812 1 94.4 284 PRO A O 1
ATOM 567 N N . ALA A 1 68 ? 3.278 -28.47 40.98 1 95.13 285 ALA A N 1
ATOM 568 C CA . ALA A 1 68 ? 3.183 -29.202 42.257 1 96.61 285 ALA A CA 1
ATOM 569 C C . ALA A 1 68 ? 1.779 -29.661 42.721 1 97.48 285 ALA A C 1
ATOM 570 O O . ALA A 1 68 ? 1.673 -30.754 43.299 1 98.04 285 ALA A O 1
ATOM 572 N N . ASN A 1 69 ? 0.739 -28.835 42.539 1 97.16 286 ASN A N 1
ATOM 573 C CA . ASN A 1 69 ? -0.582 -29.205 43.035 1 97.76 286 ASN A CA 1
ATOM 574 C C . ASN A 1 69 ? -1.625 -29.176 41.938 1 95.32 286 ASN A C 1
ATOM 575 O O . ASN A 1 69 ? -2.73 -28.652 42.104 1 95.77 286 ASN A O 1
ATOM 580 N N . TRP A 1 70 ? -1.269 -29.773 40.815 1 92.46 287 TRP A N 1
ATOM 581 C CA . TRP A 1 70 ? -2.145 -29.835 39.675 1 90.3 287 TRP A CA 1
ATOM 582 C C . TRP A 1 70 ? -3.057 -31.058 39.776 1 90.12 287 TRP A C 1
ATOM 583 O O . TRP A 1 70 ? -2.605 -32.168 40.06 1 90.32 287 TRP A O 1
ATOM 594 N N . THR A 1 71 ? -4.342 -30.848 39.513 1 89.14 288 THR A N 1
ATOM 595 C CA . THR A 1 71 ? -5.338 -31.909 39.452 1 88.53 288 THR A CA 1
ATOM 596 C C . THR A 1 71 ? -6.128 -31.764 38.141 1 86.91 288 THR A C 1
ATOM 597 O O . THR A 1 71 ? -6.26 -30.654 37.618 1 87.16 288 THR A O 1
ATOM 601 N N . SER A 1 72 ? -6.642 -32.878 37.598 1 85.24 289 SER A N 1
ATOM 602 C CA . SER A 1 72 ? -7.404 -32.863 36.348 1 83.86 289 SER A CA 1
ATOM 603 C C . SER A 1 72 ? -8.673 -32.035 36.417 1 84.27 289 SER A C 1
ATOM 604 O O . SER A 1 72 ? -9.024 -31.403 35.43 1 84.03 289 SER A O 1
ATOM 607 N N . SER A 1 73 ? -9.303 -31.956 37.61 1 84.92 290 SER A N 1
ATOM 608 C CA . SER A 1 73 ? -10.544 -31.212 37.861 1 85.81 290 SER A CA 1
ATOM 609 C C . SER A 1 73 ? -10.464 -29.678 37.667 1 86.3 290 SER A C 1
ATOM 610 O O . SER A 1 73 ? -11.488 -29.003 37.748 1 86.5 290 SER A O 1
ATOM 613 N N . LYS A 1 74 ? -9.282 -29.14 37.37 1 86.45 291 LYS A N 1
ATOM 614 C CA . LYS A 1 74 ? -9.123 -27.707 37.126 1 86.89 291 LYS A CA 1
ATOM 615 C C . LYS A 1 74 ? -9.596 -27.347 35.707 1 86.37 291 LYS A C 1
ATOM 616 O O . LYS A 1 74 ? -10.339 -26.381 35.531 1 87.24 291 LYS A O 1
ATOM 622 N N . LEU A 1 75 ? -9.2 -28.147 34.702 1 84.62 292 LEU A N 1
ATOM 623 C CA . LEU A 1 75 ? -9.546 -27.895 33.307 1 83.36 292 LEU A CA 1
ATOM 624 C C . LEU A 1 75 ? -10.563 -28.875 32.721 1 81.32 292 LEU A C 1
ATOM 625 O O . LEU A 1 75 ? -11.274 -28.53 31.77 1 80.77 292 LEU A O 1
ATOM 630 N N . TYR A 1 76 ? -10.553 -30.124 33.212 1 79.71 293 TYR A N 1
ATOM 631 C CA . TYR A 1 76 ? -11.376 -31.197 32.643 1 78.23 293 TYR A CA 1
ATOM 632 C C . TYR A 1 76 ? -12.399 -31.793 33.606 1 77.72 293 TYR A C 1
ATOM 633 O O . TYR A 1 76 ? -12.887 -32.881 33.347 1 77.89 293 TYR A O 1
ATOM 642 N N . GLY A 1 77 ? -12.716 -31.092 34.695 1 77.05 294 GLY A N 1
ATOM 643 C CA . GLY A 1 77 ? -13.706 -31.522 35.674 1 76.6 294 GLY A CA 1
ATOM 644 C C . GLY A 1 77 ? -13.6 -32.97 36.114 1 76.31 294 GLY A C 1
ATOM 645 O O . GLY A 1 77 ? -12.514 -33.429 36.49 1 77.04 294 GLY A O 1
ATOM 646 N N . LYS A 1 78 ? -14.722 -33.709 36.018 1 74.83 295 LYS A N 1
ATOM 647 C CA . LYS A 1 78 ? -14.804 -35.111 36.412 1 74 295 LYS A CA 1
ATOM 648 C C . LYS A 1 78 ? -14.358 -36.086 35.324 1 72.9 295 LYS A C 1
ATOM 649 O O . LYS A 1 78 ? -14.38 -37.296 35.563 1 73.5 295 LYS A O 1
ATOM 655 N N . ALA A 1 79 ? -13.983 -35.595 34.128 1 70.94 296 ALA A N 1
ATOM 656 C CA . ALA A 1 79 ? -13.555 -36.469 33.054 1 69.2 296 ALA A CA 1
ATOM 657 C C . ALA A 1 79 ? -12.288 -37.222 33.404 1 68.07 296 ALA A C 1
ATOM 658 O O . ALA A 1 79 ? -11.455 -36.737 34.185 1 68.25 296 ALA A O 1
ATOM 660 N N . ARG A 1 80 ? -12.141 -38.42 32.808 1 66.83 297 ARG A N 1
ATOM 661 C CA . ARG A 1 80 ? -10.942 -39.215 32.938 1 66.04 297 ARG A CA 1
ATOM 662 C C . ARG A 1 80 ? -9.939 -38.631 31.957 1 66.04 297 ARG A C 1
ATOM 663 O O . ARG A 1 80 ? -10.272 -38.379 30.793 1 65.63 297 ARG A O 1
ATOM 671 N N . MET A 1 81 ? -8.687 -38.479 32.401 1 65.88 298 MET A N 1
ATOM 672 C CA . MET A 1 81 ? -7.604 -38.022 31.541 1 65.54 298 MET A CA 1
ATOM 673 C C . MET A 1 81 ? -7.362 -39.091 30.487 1 64.43 298 MET A C 1
ATOM 674 O O . MET A 1 81 ? -7.445 -40.278 30.79 1 64.42 298 MET A O 1
ATOM 679 N N . GLY A 1 82 ? -7.155 -38.671 29.253 1 63.42 299 GLY A N 1
ATOM 680 C CA . GLY A 1 82 ? -7.045 -39.607 28.142 1 63.06 299 GLY A CA 1
ATOM 681 C C . GLY A 1 82 ? -8.362 -39.755 27.404 1 62.9 299 GLY A C 1
ATOM 682 O O . GLY A 1 82 ? -8.384 -40.276 26.294 1 63.3 299 GLY A O 1
ATOM 683 N N . SER A 1 83 ? -9.479 -39.307 28.006 1 62.21 300 SER A N 1
ATOM 684 C CA . SER A 1 83 ? -10.776 -39.339 27.373 1 61.96 300 SER A CA 1
ATOM 685 C C . SER A 1 83 ? -11.228 -37.886 27.029 1 60.5 300 SER A C 1
ATOM 686 O O . SER A 1 83 ? -10.387 -37.111 26.588 1 60.16 300 SER A O 1
ATOM 689 N N . TYR A 1 84 ? -12.519 -37.523 27.174 1 59.22 301 TYR A N 1
ATOM 690 C CA . TYR A 1 84 ? -13.008 -36.229 26.724 1 58.71 301 TYR A CA 1
ATOM 691 C C . TYR A 1 84 ? -13.783 -35.479 27.78 1 59.94 301 TYR A C 1
ATOM 692 O O . TYR A 1 84 ? -14.528 -36.097 28.525 1 59.92 301 TYR A O 1
ATOM 701 N N . TYR A 1 85 ? -13.603 -34.135 27.833 1 60.55 302 TYR A N 1
ATOM 702 C CA . TYR A 1 85 ? -14.296 -33.211 28.733 1 61.37 302 TYR A CA 1
ATOM 703 C C . TYR A 1 85 ? -15.329 -32.455 27.888 1 62.88 302 TYR A C 1
ATOM 704 O O . TYR A 1 85 ? -14.983 -31.866 26.859 1 63.68 302 TYR A O 1
ATOM 713 N N . ILE A 1 86 ? -16.589 -32.48 28.308 1 62.93 303 ILE A N 1
ATOM 714 C CA . ILE A 1 86 ? -17.655 -31.814 27.573 1 63.2 303 ILE A CA 1
ATOM 715 C C . ILE A 1 86 ? -17.867 -30.488 28.245 1 64.42 303 ILE A C 1
ATOM 716 O O . ILE A 1 86 ? -18.236 -30.465 29.415 1 63.96 303 ILE A O 1
ATOM 721 N N . PRO A 1 87 ? -17.543 -29.372 27.567 1 65.66 304 PRO A N 1
ATOM 722 C CA . PRO A 1 87 ? -17.653 -28.056 28.22 1 66.7 304 PRO A CA 1
ATOM 723 C C . PRO A 1 87 ? -19.074 -27.632 28.553 1 69.11 304 PRO A C 1
ATOM 724 O O . PRO A 1 87 ? -20.024 -28.135 27.947 1 69.53 304 PRO A O 1
ATOM 728 N N . LYS A 1 88 ? -19.205 -26.683 29.514 1 70.61 305 LYS A N 1
ATOM 729 C CA . LYS A 1 88 ? -20.452 -26.109 30.019 1 72.37 305 LYS A CA 1
ATOM 730 C C . LYS A 1 88 ? -21.426 -25.77 28.897 1 73.57 305 LYS A C 1
ATOM 731 O O . LYS A 1 88 ? -22.574 -26.211 28.928 1 74.5 305 LYS A O 1
ATOM 737 N N . ARG A 1 89 ? -20.952 -25.026 27.882 1 73.39 306 ARG A N 1
ATOM 738 C CA . ARG A 1 89 ? -21.735 -24.583 26.73 1 73.61 306 ARG A CA 1
ATOM 739 C C . ARG A 1 89 ? -22.473 -25.696 25.967 1 73.4 306 ARG A C 1
ATOM 740 O O . ARG A 1 89 ? -23.503 -25.41 25.367 1 73.75 306 ARG A O 1
ATOM 748 N N . LEU A 1 90 ? -21.951 -26.937 25.946 1 72.77 307 LEU A N 1
ATOM 749 C CA . LEU A 1 90 ? -22.641 -28.031 25.251 1 72.61 307 LEU A CA 1
ATOM 750 C C . LEU A 1 90 ? -23.59 -28.831 26.177 1 72.82 307 LEU A C 1
ATOM 751 O O . LEU A 1 90 ? -24.099 -29.884 25.778 1 72.85 307 LEU A O 1
ATOM 756 N N . ARG A 1 91 ? -23.81 -28.354 27.419 1 72.47 308 ARG A N 1
ATOM 757 C CA . ARG A 1 91 ? -24.709 -29.022 28.355 1 72.56 308 ARG A CA 1
ATOM 758 C C . ARG A 1 91 ? -25.427 -27.973 29.17 1 73.56 308 ARG A C 1
ATOM 759 O O . ARG A 1 91 ? -25.348 -27.928 30.4 1 74.09 308 ARG A O 1
ATOM 767 N N . ASN A 1 92 ? -26.144 -27.124 28.456 1 73.64 309 ASN A N 1
ATOM 768 C CA . ASN A 1 92 ? -26.876 -26.024 29.022 1 74.14 309 ASN A CA 1
ATOM 769 C C . ASN A 1 92 ? -28.355 -26.369 29.185 1 75.31 309 ASN A C 1
ATOM 770 O O . ASN A 1 92 ? -29.08 -26.51 28.197 1 75.09 309 ASN A O 1
ATOM 775 N N . ILE A 1 93 ? -28.816 -26.458 30.448 1 76.03 310 ILE A N 1
ATOM 776 C CA . ILE A 1 93 ? -30.211 -26.76 30.773 1 77.04 310 ILE A CA 1
ATOM 777 C C . ILE A 1 93 ? -31.188 -25.712 30.191 1 78.14 310 ILE A C 1
ATOM 778 O O . ILE A 1 93 ? -32.371 -26 30.044 1 78.53 310 ILE A O 1
ATOM 783 N N . ASN A 1 94 ? -30.698 -24.517 29.816 1 78.56 311 ASN A N 1
ATOM 784 C CA . ASN A 1 94 ? -31.55 -23.473 29.247 1 79.37 311 ASN A CA 1
ATOM 785 C C . ASN A 1 94 ? -31.922 -23.743 27.778 1 77.8 311 ASN A C 1
ATOM 786 O O . ASN A 1 94 ? -32.971 -23.296 27.315 1 77.92 311 ASN A O 1
ATOM 791 N N . ASN A 1 95 ? -31.058 -24.464 27.047 1 76.17 312 ASN A N 1
ATOM 792 C CA . ASN A 1 95 ? -31.284 -24.808 25.643 1 74.35 312 ASN A CA 1
ATOM 793 C C . ASN A 1 95 ? -32.519 -25.688 25.505 1 73.35 312 ASN A C 1
ATOM 794 O O . ASN A 1 95 ? -32.56 -26.797 26.041 1 73.77 312 ASN A O 1
ATOM 799 N N . THR A 1 96 ? -33.533 -25.173 24.803 1 71.78 313 THR A N 1
ATOM 800 C CA . THR A 1 96 ? -34.79 -25.873 24.553 1 70.78 313 THR A CA 1
ATOM 801 C C . THR A 1 96 ? -34.858 -26.453 23.129 1 69.38 313 THR A C 1
ATOM 802 O O . THR A 1 96 ? -35.56 -27.431 22.888 1 69.95 313 THR A O 1
ATOM 806 N N . HIS A 1 97 ? -34.159 -25.833 22.187 1 67.44 314 HIS A N 1
ATOM 807 C CA . HIS A 1 97 ? -34.151 -26.259 20.804 1 65.94 314 HIS A CA 1
ATOM 808 C C . HIS A 1 97 ? -32.732 -26.48 20.314 1 64.34 314 HIS A C 1
ATOM 809 O O . HIS A 1 97 ? -31.791 -25.868 20.825 1 64.77 314 HIS A O 1
ATOM 816 N N . ILE A 1 98 ? -32.588 -27.321 19.28 1 62.32 315 ILE A N 1
ATOM 817 C CA . ILE A 1 98 ? -31.322 -27.592 18.601 1 60.77 315 ILE A CA 1
ATOM 818 C C . ILE A 1 98 ? -31.483 -27.204 17.137 1 59.36 315 ILE A C 1
ATOM 819 O O . ILE A 1 98 ? -32.261 -27.816 16.431 1 58.68 315 ILE A O 1
ATOM 824 N N . LEU A 1 99 ? -30.801 -26.147 16.711 1 58.85 316 LEU A N 1
ATOM 825 C CA . LEU A 1 99 ? -30.815 -25.695 15.337 1 58.95 316 LEU A CA 1
ATOM 826 C C . LEU A 1 99 ? -29.623 -26.328 14.619 1 59.05 316 LEU A C 1
ATOM 827 O O . LEU A 1 99 ? -28.529 -26.373 15.17 1 59.44 316 LEU A O 1
ATOM 832 N N . PHE A 1 100 ? -29.834 -26.837 13.405 1 58.2 317 PHE A N 1
ATOM 833 C CA . PHE A 1 100 ? -28.754 -27.412 12.631 1 57.13 317 PHE A CA 1
ATOM 834 C C . PHE A 1 100 ? -28.962 -27.24 11.164 1 57.1 317 PHE A C 1
ATOM 835 O O . PHE A 1 100 ? -30.092 -27.293 10.722 1 57.47 317 PHE A O 1
ATOM 843 N N . CYS A 1 101 ? -27.883 -27.032 10.403 1 56.93 318 CYS A N 1
ATOM 844 C CA . CYS A 1 101 ? -27.883 -26.927 8.938 1 57.02 318 CYS A CA 1
ATOM 845 C C . CYS A 1 101 ? -26.866 -27.934 8.452 1 55.68 318 CYS A C 1
ATOM 846 O O . CYS A 1 101 ? -25.683 -27.623 8.408 1 55.63 318 CYS A O 1
ATOM 849 N N . SER A 1 102 ? -27.308 -29.145 8.098 1 54.97 319 SER A N 1
ATOM 850 C CA . SER A 1 102 ? -26.381 -30.207 7.724 1 54.33 319 SER A CA 1
ATOM 851 C C . SER A 1 102 ? -27.048 -31.275 6.892 1 54.66 319 SER A C 1
ATOM 852 O O . SER A 1 102 ? -28.209 -31.596 7.136 1 55.14 319 SER A O 1
ATOM 855 N N . ASP A 1 103 ? -26.311 -31.884 5.943 1 54.53 320 ASP A N 1
ATOM 856 C CA . ASP A 1 103 ? -26.868 -33.004 5.188 1 54.76 320 ASP A CA 1
ATOM 857 C C . ASP A 1 103 ? -26.314 -34.355 5.684 1 55.83 320 ASP A C 1
ATOM 858 O O . ASP A 1 103 ? -26.555 -35.361 5.03 1 56.72 320 ASP A O 1
ATOM 863 N N . VAL A 1 104 ? -25.599 -34.399 6.848 1 55.18 321 VAL A N 1
ATOM 864 C CA . VAL A 1 104 ? -24.989 -35.651 7.328 1 54.7 321 VAL A CA 1
ATOM 865 C C . VAL A 1 104 ? -25.974 -36.64 7.926 1 54.72 321 VAL A C 1
ATOM 866 O O . VAL A 1 104 ? -25.604 -37.794 8.15 1 54.47 321 VAL A O 1
ATOM 870 N N . LEU A 1 105 ? -27.211 -36.199 8.226 1 54.45 322 LEU A N 1
ATOM 871 C CA . LEU A 1 105 ? -28.184 -37.067 8.871 1 53.84 322 LEU A CA 1
ATOM 872 C C . LEU A 1 105 ? -29.225 -37.65 7.948 1 54.21 322 LEU A C 1
ATOM 873 O O . LEU A 1 105 ? -30.132 -38.289 8.442 1 55.13 322 LEU A O 1
ATOM 878 N N . TYR A 1 106 ? -29.13 -37.448 6.639 1 53.6 323 TYR A N 1
ATOM 879 C CA . TYR A 1 106 ? -30.099 -38.031 5.717 1 53.18 323 TYR A CA 1
ATOM 880 C C . TYR A 1 106 ? -29.924 -39.524 5.616 1 54.27 323 TYR A C 1
ATOM 881 O O . TYR A 1 106 ? -28.814 -40.024 5.802 1 55.73 323 TYR A O 1
ATOM 890 N N . SER A 1 107 ? -31.005 -40.246 5.316 1 53.72 324 SER A N 1
ATOM 891 C CA . SER A 1 107 ? -30.921 -41.684 5.115 1 54.15 324 SER A CA 1
ATOM 892 C C . SER A 1 107 ? -30.472 -41.988 3.676 1 55.12 324 SER A C 1
ATOM 893 O O . SER A 1 107 ? -30.308 -41.051 2.886 1 55.3 324 SER A O 1
ATOM 896 N N . LYS A 1 108 ? -30.25 -43.285 3.341 1 55.86 325 LYS A N 1
ATOM 897 C CA . LYS A 1 108 ? -29.685 -43.813 2.101 1 57.91 325 LYS A CA 1
ATOM 898 C C . LYS A 1 108 ? -30.2 -43.255 0.768 1 58.64 325 LYS A C 1
ATOM 899 O O . LYS A 1 108 ? -29.565 -43.52 -0.251 1 59.68 325 LYS A O 1
ATOM 905 N N . TRP A 1 109 ? -31.364 -42.616 0.719 1 58.41 326 TRP A N 1
ATOM 906 C CA . TRP A 1 109 ? -31.891 -42.052 -0.549 1 58.06 326 TRP A CA 1
ATOM 907 C C . TRP A 1 109 ? -31.021 -40.838 -1.023 1 59.18 326 TRP A C 1
ATOM 908 O O . TRP A 1 109 ? -31.05 -40.476 -2.189 1 60.08 326 TRP A O 1
ATOM 919 N N . TYR A 1 110 ? -30.318 -40.186 -0.091 1 59.1 327 TYR A N 1
ATOM 920 C CA . TYR A 1 110 ? -29.469 -39.036 -0.322 1 59.45 327 TYR A CA 1
ATOM 921 C C . TYR A 1 110 ? -28.029 -39.477 -0.276 1 60.53 327 TYR A C 1
ATOM 922 O O . TYR A 1 110 ? -27.591 -40.045 0.731 1 60.42 327 TYR A O 1
ATOM 931 N N . ASN A 1 111 ? -27.267 -39.099 -1.288 1 61.47 328 ASN A N 1
ATOM 932 C CA . ASN A 1 111 ? -25.834 -39.36 -1.303 1 63.42 328 ASN A CA 1
ATOM 933 C C . ASN A 1 111 ? -25.103 -38.553 -2.387 1 65.08 328 ASN A C 1
ATOM 934 O O . ASN A 1 111 ? -25.703 -38.161 -3.377 1 65.14 328 ASN A O 1
ATOM 939 N N . LEU A 1 112 ? -23.813 -38.314 -2.198 1 66.85 329 LEU A N 1
ATOM 940 C CA . LEU A 1 112 ? -23.013 -37.57 -3.159 1 68.77 329 LEU A CA 1
ATOM 941 C C . LEU A 1 112 ? -22.956 -38.231 -4.523 1 70.11 329 LEU A C 1
ATOM 942 O O . LEU A 1 112 ? -22.928 -37.498 -5.495 1 71.66 329 LEU A O 1
ATOM 947 N N . GLN A 1 113 ? -22.943 -39.564 -4.633 1 69.81 330 GLN A N 1
ATOM 948 C CA . GLN A 1 113 ? -22.882 -40.234 -5.946 1 69.46 330 GLN A CA 1
ATOM 949 C C . GLN A 1 113 ? -24.005 -39.814 -6.864 1 70.31 330 GLN A C 1
ATOM 950 O O . GLN A 1 113 ? -23.801 -39.64 -8.062 1 70.94 330 GLN A O 1
ATOM 956 N N . ASN A 1 114 ? -25.184 -39.553 -6.293 1 70.65 331 ASN A N 1
ATOM 957 C CA . ASN A 1 114 ? -26.307 -39.025 -7.052 1 71.37 331 ASN A CA 1
ATOM 958 C C . ASN A 1 114 ? -25.941 -37.599 -7.503 1 71.12 331 ASN A C 1
ATOM 959 O O . ASN A 1 114 ? -25.167 -36.901 -6.825 1 70.95 331 ASN A O 1
ATOM 964 N N . SER A 1 115 ? -26.521 -37.156 -8.616 1 70.89 332 SER A N 1
ATOM 965 C CA . SER A 1 115 ? -26.289 -35.791 -9.058 1 70.99 332 SER A CA 1
ATOM 966 C C . SER A 1 115 ? -27.046 -34.846 -8.073 1 70.88 332 SER A C 1
ATOM 967 O O . SER A 1 115 ? -27.92 -35.282 -7.312 1 70.52 332 SER A O 1
ATOM 970 N N . ILE A 1 116 ? -26.678 -33.569 -8.064 1 70.62 333 ILE A N 1
ATOM 971 C CA . ILE A 1 116 ? -27.36 -32.57 -7.251 1 70.5 333 ILE A CA 1
ATOM 972 C C . ILE A 1 116 ? -28.838 -32.437 -7.719 1 68.78 333 ILE A C 1
ATOM 973 O O . ILE A 1 116 ? -29.709 -32.202 -6.891 1 69.16 333 ILE A O 1
ATOM 978 N N . LEU A 1 117 ? -29.114 -32.646 -9.029 1 66.68 334 LEU A N 1
ATOM 979 C CA . LEU A 1 117 ? -30.455 -32.645 -9.613 1 65.35 334 LEU A CA 1
ATOM 980 C C . LEU A 1 117 ? -31.317 -33.701 -8.912 1 65.09 334 LEU A C 1
ATOM 981 O O . LEU A 1 117 ? -32.432 -33.397 -8.494 1 65.79 334 LEU A O 1
ATOM 986 N N . GLN A 1 118 ? -30.801 -34.942 -8.787 1 64.45 335 GLN A N 1
ATOM 987 C CA . GLN A 1 118 ? -31.508 -36.031 -8.141 1 64.6 335 GLN A CA 1
ATOM 988 C C . GLN A 1 118 ? -31.74 -35.744 -6.645 1 63.22 335 GLN A C 1
ATOM 989 O O . GLN A 1 118 ? -32.882 -35.794 -6.186 1 63.45 335 GLN A O 1
ATOM 995 N N . ASN A 1 119 ? -30.685 -35.348 -5.922 1 61.53 336 ASN A N 1
ATOM 996 C CA . ASN A 1 119 ? -30.751 -35.041 -4.502 1 60.66 336 ASN A CA 1
ATOM 997 C C . ASN A 1 119 ? -31.711 -33.925 -4.176 1 60.97 336 ASN A C 1
ATOM 998 O O . ASN A 1 119 ? -32.46 -34.03 -3.208 1 60.89 336 ASN A O 1
ATOM 1003 N N . GLU A 1 120 ? -31.691 -32.852 -4.969 1 60.95 337 GLU A N 1
ATOM 1004 C CA . GLU A 1 120 ? -32.558 -31.71 -4.735 1 61.26 337 GLU A CA 1
ATOM 1005 C C . GLU A 1 120 ? -34.016 -32.069 -5.024 1 61.67 337 GLU A C 1
ATOM 1006 O O . GLU A 1 120 ? -34.901 -31.724 -4.258 1 62.84 337 GLU A O 1
ATOM 1012 N N . ASN A 1 121 ? -34.257 -32.785 -6.094 1 61.49 338 ASN A N 1
ATOM 1013 C CA . ASN A 1 121 ? -35.596 -33.245 -6.442 1 61.64 338 ASN A CA 1
ATOM 1014 C C . ASN A 1 121 ? -36.198 -34.141 -5.357 1 61.19 338 ASN A C 1
ATOM 1015 O O . ASN A 1 121 ? -37.354 -33.99 -5.006 1 60.77 338 ASN A O 1
ATOM 1020 N N . GLU A 1 122 ? -35.413 -35.1 -4.864 1 61.34 339 GLU A N 1
ATOM 1021 C CA . GLU A 1 122 ? -35.864 -36.082 -3.907 1 61.58 339 GLU A CA 1
ATOM 1022 C C . GLU A 1 122 ? -36.066 -35.483 -2.529 1 62.1 339 GLU A C 1
ATOM 1023 O O . GLU A 1 122 ? -37.029 -35.834 -1.849 1 62.53 339 GLU A O 1
ATOM 1029 N N . LEU A 1 123 ? -35.201 -34.547 -2.132 1 61.87 340 LEU A N 1
ATOM 1030 C CA . LEU A 1 123 ? -35.34 -33.885 -0.847 1 62.2 340 LEU A CA 1
ATOM 1031 C C . LEU A 1 123 ? -36.572 -33.005 -0.824 1 63.76 340 LEU A C 1
ATOM 1032 O O . LEU A 1 123 ? -37.333 -33.127 0.133 1 64.33 340 LEU A O 1
ATOM 1037 N N . THR A 1 124 ? -36.824 -32.171 -1.866 1 64.41 341 THR A N 1
ATOM 1038 C CA . THR A 1 124 ? -38.035 -31.328 -1.843 1 66.09 341 THR A CA 1
ATOM 1039 C C . THR A 1 124 ? -39.306 -32.188 -1.913 1 66.05 341 THR A C 1
ATOM 1040 O O . THR A 1 124 ? -40.292 -31.892 -1.244 1 66.5 341 THR A O 1
ATOM 1044 N N . LYS A 1 125 ? -39.256 -33.278 -2.67 1 65.59 342 LYS A N 1
ATOM 1045 C CA . LYS A 1 125 ? -40.372 -34.2 -2.786 1 65.94 342 LYS A CA 1
ATOM 1046 C C . LYS A 1 125 ? -40.655 -34.858 -1.418 1 65.54 342 LYS A C 1
ATOM 1047 O O . LYS A 1 125 ? -41.816 -34.951 -1.015 1 65.75 342 LYS A O 1
ATOM 1053 N N . ARG A 1 126 ? -39.6 -35.247 -0.669 1 64.46 343 ARG A N 1
ATOM 1054 C CA . ARG A 1 126 ? -39.795 -35.841 0.654 1 63.62 343 ARG A CA 1
ATOM 1055 C C . ARG A 1 126 ? -40.182 -34.816 1.691 1 63.39 343 ARG A C 1
ATOM 1056 O O . ARG A 1 126 ? -40.947 -35.135 2.581 1 63.97 343 ARG A O 1
ATOM 1064 N N . LEU A 1 127 ? -39.684 -33.588 1.581 1 62.35 344 LEU A N 1
ATOM 1065 C CA . LEU A 1 127 ? -40.055 -32.546 2.514 1 61.61 344 LEU A CA 1
ATOM 1066 C C . LEU A 1 127 ? -41.53 -32.194 2.367 1 62.86 344 LEU A C 1
ATOM 1067 O O . LEU A 1 127 ? -42.185 -31.943 3.361 1 63.33 344 LEU A O 1
ATOM 1072 N N . SER A 1 128 ? -42.071 -32.207 1.151 1 63.87 345 SER A N 1
ATOM 1073 C CA . SER A 1 128 ? -43.475 -31.856 0.919 1 64.64 345 SER A CA 1
ATOM 1074 C C . SER A 1 128 ? -44.381 -32.946 1.529 1 64.81 345 SER A C 1
ATOM 1075 O O . SER A 1 128 ? -45.253 -32.658 2.357 1 65.59 345 SER A O 1
ATOM 1078 N N . ASN A 1 129 ? -44.082 -34.186 1.188 1 64.17 346 ASN A N 1
ATOM 1079 C CA . ASN A 1 129 ? -44.742 -35.394 1.622 1 64.95 346 ASN A CA 1
ATOM 1080 C C . ASN A 1 129 ? -44.685 -35.604 3.159 1 63.97 346 ASN A C 1
ATOM 1081 O O . ASN A 1 129 ? -45.69 -35.955 3.771 1 63.95 346 ASN A O 1
ATOM 1086 N N . LEU A 1 130 ? -43.496 -35.466 3.759 1 62.61 347 LEU A N 1
ATOM 1087 C CA . LEU A 1 130 ? -43.278 -35.727 5.173 1 62.07 347 LEU A CA 1
ATOM 1088 C C . LEU A 1 130 ? -43.532 -34.524 6.089 1 61.61 347 LEU A C 1
ATOM 1089 O O . LEU A 1 130 ? -43.027 -34.535 7.202 1 61.15 347 LEU A O 1
ATOM 1094 N N . THR A 1 131 ? -44.279 -33.5 5.642 1 61.27 348 THR A N 1
ATOM 1095 C CA . THR A 1 131 ? -44.575 -32.361 6.502 1 61.88 348 THR A CA 1
ATOM 1096 C C . THR A 1 131 ? -46.051 -32.051 6.552 1 62.57 348 THR A C 1
ATOM 1097 O O . THR A 1 131 ? -46.77 -32.252 5.575 1 63.33 348 THR A O 1
ATOM 1101 N N . ILE A 1 132 ? -46.498 -31.543 7.701 1 62.43 349 ILE A N 1
ATOM 1102 C CA . ILE A 1 132 ? -47.813 -30.973 7.909 1 62.58 349 ILE A CA 1
ATOM 1103 C C . ILE A 1 132 ? -47.423 -29.516 8.194 1 63.68 349 ILE A C 1
ATOM 1104 O O . ILE A 1 132 ? -46.816 -29.236 9.235 1 64.03 349 ILE A O 1
ATOM 1109 N N . GLY A 1 133 ? -47.625 -28.634 7.214 1 63.44 350 GLY A N 1
ATOM 1110 C CA . GLY A 1 133 ? -47.133 -27.268 7.318 1 63.86 350 GLY A CA 1
ATOM 1111 C C . GLY A 1 133 ? -45.619 -27.338 7.178 1 65.07 350 GLY A C 1
ATOM 1112 O O . GLY A 1 133 ? -45.113 -27.964 6.243 1 66.12 350 GLY A O 1
ATOM 1113 N N . ASN A 1 134 ? -44.894 -26.819 8.164 1 64.53 351 ASN A N 1
ATOM 1114 C CA . ASN A 1 134 ? -43.439 -26.867 8.219 1 64.18 351 ASN A CA 1
ATOM 1115 C C . ASN A 1 134 ? -42.918 -27.933 9.217 1 63.38 351 ASN A C 1
ATOM 1116 O O . ASN A 1 134 ? -41.728 -27.941 9.504 1 63.3 351 ASN A O 1
ATOM 1121 N N . LYS A 1 135 ? -43.816 -28.751 9.812 1 62.34 352 LYS A N 1
ATOM 1122 C CA . LYS A 1 135 ? -43.478 -29.731 10.837 1 61.25 352 LYS A CA 1
ATOM 1123 C C . LYS A 1 135 ? -43.326 -31.136 10.254 1 60.96 352 LYS A C 1
ATOM 1124 O O . LYS A 1 135 ? -44.239 -31.615 9.585 1 61.66 352 LYS A O 1
ATOM 1130 N N . LEU A 1 136 ? -42.206 -31.816 10.537 1 59.37 353 LEU A N 1
ATOM 1131 C CA . LEU A 1 136 ? -41.993 -33.166 10.016 1 58.3 353 LEU A CA 1
ATOM 1132 C C . LEU A 1 136 ? -42.856 -34.197 10.721 1 57.89 353 LEU A C 1
ATOM 1133 O O . LEU A 1 136 ? -42.987 -34.166 11.94 1 58.8 353 LEU A O 1
ATOM 1138 N N . LYS A 1 137 ? -43.454 -35.104 9.954 1 56.57 354 LYS A N 1
ATOM 1139 C CA . LYS A 1 137 ? -44.215 -36.22 10.475 1 56.08 354 LYS A CA 1
ATOM 1140 C C . LYS A 1 137 ? -43.241 -37.166 11.169 1 56.85 354 LYS A C 1
ATOM 1141 O O . LYS A 1 137 ? -42.08 -37.276 10.755 1 57.2 354 LYS A O 1
ATOM 1147 N N . ASN A 1 138 ? -43.692 -37.854 12.229 1 56.7 355 ASN A N 1
ATOM 1148 C CA . ASN A 1 138 ? -42.824 -38.771 12.971 1 56.85 355 ASN A CA 1
ATOM 1149 C C . ASN A 1 138 ? -42.111 -39.812 12.072 1 57.27 355 ASN A C 1
ATOM 1150 O O . ASN A 1 138 ? -40.93 -40.064 12.293 1 58.79 355 ASN A O 1
ATOM 1155 N N . ARG A 1 139 ? -42.777 -40.322 11.011 1 56.5 356 ARG A N 1
ATOM 1156 C CA . ARG A 1 139 ? -42.213 -41.315 10.081 1 55.9 356 ARG A CA 1
ATOM 1157 C C . ARG A 1 139 ? -40.943 -40.852 9.398 1 55.52 356 ARG A C 1
ATOM 1158 O O . ARG A 1 139 ? -40.196 -41.689 8.931 1 56.09 356 ARG A O 1
ATOM 1166 N N . ALA A 1 140 ? -40.69 -39.545 9.344 1 54.68 357 ALA A N 1
ATOM 1167 C CA . ALA A 1 140 ? -39.475 -38.982 8.766 1 54.61 357 ALA A CA 1
ATOM 1168 C C . ALA A 1 140 ? -38.247 -39.182 9.657 1 55.62 357 ALA A C 1
ATOM 1169 O O . ALA A 1 140 ? -37.12 -39.149 9.182 1 55.84 357 ALA A O 1
ATOM 1171 N N . LEU A 1 141 ? -38.455 -39.33 10.953 1 56.2 358 LEU A N 1
ATOM 1172 C CA . LEU A 1 141 ? -37.384 -39.365 11.93 1 56.75 358 LEU A CA 1
ATOM 1173 C C . LEU A 1 141 ? -37.005 -40.777 12.334 1 58.03 358 LEU A C 1
ATOM 1174 O O . LEU A 1 141 ? -37.772 -41.697 12.109 1 58.86 358 LEU A O 1
ATOM 1179 N N . PRO A 1 142 ? -35.851 -40.97 12.981 1 58.53 359 PRO A N 1
ATOM 1180 C CA . PRO A 1 142 ? -35.566 -42.281 13.582 1 59.71 359 PRO A CA 1
ATOM 1181 C C . PRO A 1 142 ? -36.586 -42.599 14.702 1 62.19 359 PRO A C 1
ATOM 1182 O O . PRO A 1 142 ? -37.039 -41.672 15.377 1 62.18 359 PRO A O 1
ATOM 1186 N N . TYR A 1 143 ? -36.895 -43.897 14.948 1 64 360 TYR A N 1
ATOM 1187 C CA . TYR A 1 143 ? -37.806 -44.309 16.028 1 66.42 360 TYR A CA 1
ATOM 1188 C C . TYR A 1 143 ? -37.309 -43.832 17.378 1 66.63 360 TYR A C 1
ATOM 1189 O O . TYR A 1 143 ? -38.118 -43.529 18.246 1 67.76 360 TYR A O 1
ATOM 1198 N N . GLU A 1 144 ? -35.985 -43.771 17.575 1 65.47 361 GLU A N 1
ATOM 1199 C CA . GLU A 1 144 ? -35.418 -43.338 18.842 1 64.93 361 GLU A CA 1
ATOM 1200 C C . GLU A 1 144 ? -35.82 -41.918 19.155 1 64.09 361 GLU A C 1
ATOM 1201 O O . GLU A 1 144 ? -36.145 -41.631 20.292 1 63.15 361 GLU A O 1
ATOM 1207 N N . TRP A 1 145 ? -35.881 -41.046 18.133 1 63.95 362 TRP A N 1
ATOM 1208 C CA . TRP A 1 145 ? -36.306 -39.646 18.287 1 62.9 362 TRP A CA 1
ATOM 1209 C C . TRP A 1 145 ? -37.818 -39.444 18.512 1 61.99 362 TRP A C 1
ATOM 1210 O O . TRP A 1 145 ? -38.208 -38.49 19.169 1 61.1 362 TRP A O 1
ATOM 1221 N N . ALA A 1 146 ? -38.653 -40.268 17.892 1 62.24 363 ALA A N 1
ATOM 1222 C CA . ALA A 1 146 ? -40.096 -40.11 17.968 1 63.57 363 ALA A CA 1
ATOM 1223 C C . ALA A 1 146 ? -40.755 -41.406 17.638 1 65.61 363 ALA A C 1
ATOM 1224 O O . ALA A 1 146 ? -40.401 -42.017 16.631 1 66.43 363 ALA A O 1
ATOM 1226 N N . LYS A 1 147 ? -41.763 -41.817 18.433 1 66.08 364 LYS A N 1
ATOM 1227 C CA . LYS A 1 147 ? -42.492 -43.045 18.164 1 67.28 364 LYS A CA 1
ATOM 1228 C C . LYS A 1 147 ? -43.165 -42.965 16.788 1 67.17 364 LYS A C 1
ATOM 1229 O O . LYS A 1 147 ? -43.562 -41.886 16.351 1 67.28 364 LYS A O 1
ATOM 1235 N N . GLY A 1 148 ? -43.15 -44.07 16.067 1 66.91 365 GLY A N 1
ATOM 1236 C CA . GLY A 1 148 ? -43.639 -44.093 14.695 1 66.73 365 GLY A CA 1
ATOM 1237 C C . GLY A 1 148 ? -42.574 -43.665 13.69 1 66.16 365 GLY A C 1
ATOM 1238 O O . GLY A 1 148 ? -42.899 -43.407 12.532 1 66.8 365 GLY A O 1
ATOM 1239 N N . GLY A 1 149 ? -41.311 -43.579 14.122 1 64.51 366 GLY A N 1
ATOM 1240 C CA . GLY A 1 149 ? -40.195 -43.18 13.275 1 63.77 366 GLY A CA 1
ATOM 1241 C C . GLY A 1 149 ? -39.737 -44.27 12.318 1 63.23 366 GLY A C 1
ATOM 1242 O O . GLY A 1 149 ? -39.439 -45.39 12.738 1 63.8 366 GLY A O 1
ATOM 1243 N N . LEU A 1 150 ? -39.658 -43.946 11.018 1 62.09 367 LEU A N 1
ATOM 1244 C CA . LEU A 1 150 ? -39.293 -44.901 9.969 1 61.05 367 LEU A CA 1
ATOM 1245 C C . LEU A 1 150 ? -38.103 -44.458 9.108 1 60.06 367 LEU A C 1
ATOM 1246 O O . LEU A 1 150 ? -37.931 -44.982 8.004 1 60.33 367 LEU A O 1
ATOM 1251 N N . ASN A 1 151 ? -37.329 -43.478 9.573 1 58.62 368 ASN A N 1
ATOM 1252 C CA . ASN A 1 151 ? -36.15 -42.969 8.875 1 58.36 368 ASN A CA 1
ATOM 1253 C C . ASN A 1 151 ? -36.444 -42.529 7.436 1 59.52 368 ASN A C 1
ATOM 1254 O O . ASN A 1 151 ? -35.556 -42.671 6.573 1 61.26 368 ASN A O 1
ATOM 1259 N N . ARG A 1 152 ? -37.663 -42.018 7.151 1 57.82 369 ARG A N 1
ATOM 1260 C CA . ARG A 1 152 ? -37.974 -41.621 5.777 1 57.48 369 ARG A CA 1
ATOM 1261 C C . ARG A 1 152 ? -37.242 -40.323 5.356 1 56.89 369 ARG A C 1
ATOM 1262 O O . ARG A 1 152 ? -37.158 -40.027 4.163 1 58.11 369 ARG A O 1
ATOM 1270 N N . LEU A 1 153 ? -36.67 -39.581 6.305 1 55.09 370 LEU A N 1
ATOM 1271 C CA . LEU A 1 153 ? -35.868 -38.41 5.997 1 53.66 370 LEU A CA 1
ATOM 1272 C C . LEU A 1 153 ? -34.475 -38.581 6.59 1 53.57 370 LEU A C 1
ATOM 1273 O O . LEU A 1 153 ? -33.502 -38.587 5.842 1 54.03 370 LEU A O 1
ATOM 1278 N N . PHE A 1 154 ? -34.392 -38.778 7.924 1 52.98 371 PHE A N 1
ATOM 1279 C CA . PHE A 1 154 ? -33.157 -38.875 8.687 1 52.81 371 PHE A CA 1
ATOM 1280 C C . PHE A 1 154 ? -32.826 -40.287 9.077 1 53.96 371 PHE A C 1
ATOM 1281 O O . PHE A 1 154 ? -33.721 -41.065 9.402 1 54.43 371 PHE A O 1
ATOM 1289 N N . ARG A 1 155 ? -31.518 -40.613 9.081 1 53.94 372 ARG A N 1
ATOM 1290 C CA . ARG A 1 155 ? -30.977 -41.915 9.457 1 53.81 372 ARG A CA 1
ATOM 1291 C C . ARG A 1 155 ? -30.74 -41.964 10.962 1 55.32 372 ARG A C 1
ATOM 1292 O O . ARG A 1 155 ? -30.778 -40.942 11.647 1 56.04 372 ARG A O 1
ATOM 1300 N N . ASN A 1 156 ? -30.447 -43.152 11.47 1 55.78 373 ASN A N 1
ATOM 1301 C CA . ASN A 1 156 ? -30.07 -43.333 12.851 1 56.71 373 ASN A CA 1
ATOM 1302 C C . ASN A 1 156 ? -28.605 -42.841 13.051 1 55.92 373 ASN A C 1
ATOM 1303 O O . ASN A 1 156 ? -27.75 -43.054 12.197 1 55.37 373 ASN A O 1
ATOM 1308 N N . ILE A 1 157 ? -28.32 -42.225 14.192 1 55.6 374 ILE A N 1
ATOM 1309 C CA . ILE A 1 157 ? -26.965 -41.845 14.558 1 55.3 374 ILE A CA 1
ATOM 1310 C C . ILE A 1 157 ? -26.213 -43.167 14.923 1 53.92 374 ILE A C 1
ATOM 1311 O O . ILE A 1 157 ? -26.818 -44.144 15.358 1 52.37 374 ILE A O 1
ATOM 1316 N N . SER A 1 158 ? -24.929 -43.225 14.603 1 53.85 375 SER A N 1
ATOM 1317 C CA . SER A 1 158 ? -24.114 -44.40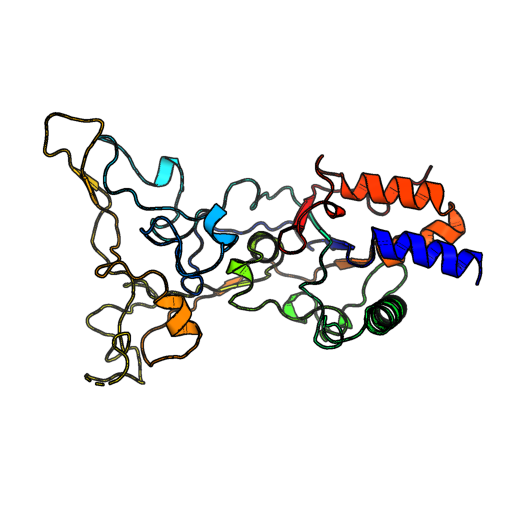8 14.815 1 53.87 375 SER A CA 1
ATOM 1318 C C . SER A 1 158 ? -23.004 -44.14 15.851 1 54.14 375 SER A C 1
ATOM 1319 O O . SER A 1 158 ? -22.842 -43.01 16.307 1 54.54 375 SER A O 1
ATOM 1322 N N . VAL A 1 159 ? -22.261 -45.181 16.226 1 54.29 376 VAL A N 1
ATOM 1323 C CA . VAL A 1 159 ? -21.152 -45.135 17.189 1 54.84 376 VAL A CA 1
ATOM 1324 C C . VAL A 1 159 ? -20.034 -44.14 16.783 1 55.48 376 VAL A C 1
ATOM 1325 O O . VAL A 1 159 ? -19.57 -43.362 17.618 1 55.41 376 VAL A O 1
ATOM 1329 N N . LEU A 1 160 ? -19.654 -44.117 15.498 1 55.78 377 LEU A N 1
ATOM 1330 C CA . LEU A 1 160 ? -18.578 -43.235 15.036 1 55.87 377 LEU A CA 1
ATOM 1331 C C . LEU A 1 160 ? -18.953 -41.778 14.826 1 55.88 377 LEU A C 1
ATOM 1332 O O . LEU A 1 160 ? -18.058 -40.949 14.709 1 57.32 377 LEU A O 1
ATOM 1337 N N . ASP A 1 161 ? -20.232 -41.442 14.795 1 54.67 378 ASP A N 1
ATOM 1338 C CA . ASP A 1 161 ? -20.676 -40.068 14.572 1 54.1 378 ASP A CA 1
ATOM 1339 C C . ASP A 1 161 ? -20.075 -39.07 15.507 1 54.32 378 ASP A C 1
ATOM 1340 O O . ASP A 1 161 ? -19.786 -37.977 15.055 1 55.17 378 ASP A O 1
ATOM 1345 N N . VAL A 1 162 ? -19.862 -39.423 16.793 1 53.9 379 VAL A N 1
ATOM 1346 C CA . VAL A 1 162 ? -19.306 -38.515 17.803 1 53.98 379 VAL A CA 1
ATOM 1347 C C . VAL A 1 162 ? -17.857 -38.087 17.477 1 54.39 379 VAL A C 1
ATOM 1348 O O . VAL A 1 162 ? -17.443 -36.982 17.856 1 54.38 379 VAL A O 1
ATOM 1352 N N . CYS A 1 163 ? -17.111 -38.925 16.718 1 54.02 380 CYS A N 1
ATOM 1353 C CA . CYS A 1 163 ? -15.734 -38.602 16.358 1 54.07 380 CYS A CA 1
ATOM 1354 C C . CYS A 1 163 ? -15.642 -37.4 15.403 1 54.9 380 CYS A C 1
ATOM 1355 O O . CYS A 1 163 ? -14.71 -36.61 15.492 1 55.24 380 CYS A O 1
ATOM 1358 N N . SER A 1 164 ? -16.609 -37.252 14.51 1 55.4 381 SER A N 1
ATOM 1359 C CA . SER A 1 164 ? -16.577 -36.2 13.49 1 56.49 381 SER A CA 1
ATOM 1360 C C . SER A 1 164 ? -17.676 -35.167 13.608 1 56.82 381 SER A C 1
ATOM 1361 O O . SER A 1 164 ? -17.543 -34.069 13.073 1 57.52 381 SER A O 1
ATOM 1364 N N . ARG A 1 165 ? -18.757 -35.513 14.299 1 56.02 382 ARG A N 1
ATOM 1365 C CA . ARG A 1 165 ? -19.898 -34.645 14.585 1 55.32 382 ARG A CA 1
ATOM 1366 C C . ARG A 1 165 ? -20.164 -34.726 16.098 1 56.49 382 ARG A C 1
ATOM 1367 O O . ARG A 1 165 ? -21.205 -35.244 16.521 1 57.65 382 ARG A O 1
ATOM 1375 N N . PRO A 1 166 ? -19.199 -34.298 16.945 1 55.97 383 PRO A N 1
ATOM 1376 C CA . PRO A 1 166 ? -19.404 -34.407 18.395 1 55.94 383 PRO A CA 1
ATOM 1377 C C . PRO A 1 166 ? -20.598 -33.614 18.918 1 56.15 383 PRO A C 1
ATOM 1378 O O . PRO A 1 166 ? -21.356 -34.148 19.72 1 56.83 383 PRO A O 1
ATOM 1382 N N . GLU A 1 167 ? -20.771 -32.349 18.484 1 55.51 384 GLU A N 1
ATOM 1383 C CA . GLU A 1 167 ? -21.896 -31.523 18.928 1 55.12 384 GLU A CA 1
ATOM 1384 C C . GLU A 1 167 ? -23.245 -32.134 18.504 1 56.08 384 GLU A C 1
ATOM 1385 O O . GLU A 1 167 ? -24.154 -32.162 19.316 1 58.11 384 GLU A O 1
ATOM 1391 N N . MET A 1 168 ? -23.364 -32.719 17.297 1 54.58 385 MET A N 1
ATOM 1392 C CA . MET A 1 168 ? -24.591 -33.377 16.862 1 54.1 385 MET A CA 1
ATOM 1393 C C . MET A 1 168 ? -24.996 -34.49 17.86 1 55.13 385 MET A C 1
ATOM 1394 O O . MET A 1 168 ? -26.17 -34.627 18.211 1 55.83 385 MET A O 1
ATOM 1399 N N . VAL A 1 169 ? -24.021 -35.286 18.295 1 54.66 386 VAL A N 1
ATOM 1400 C CA . VAL A 1 169 ? -24.279 -36.376 19.206 1 54.6 386 VAL A CA 1
ATOM 1401 C C . VAL A 1 169 ? -24.566 -35.883 20.621 1 55.66 386 VAL A C 1
ATOM 1402 O O . VAL A 1 169 ? -25.556 -36.315 21.21 1 56.05 386 VAL A O 1
ATOM 1406 N N . LEU A 1 170 ? -23.744 -34.962 21.163 1 55.64 387 LEU A N 1
ATOM 1407 C CA . LEU A 1 170 ? -23.996 -34.441 22.514 1 56.48 387 LEU A CA 1
ATOM 1408 C C . LEU A 1 170 ? -25.378 -33.786 22.654 1 58.48 387 LEU A C 1
ATOM 1409 O O . LEU A 1 170 ? -26.072 -33.996 23.666 1 59.29 387 LEU A O 1
ATOM 1414 N N . LEU A 1 171 ? -25.809 -33.044 21.602 1 58.2 388 LEU A N 1
ATOM 1415 C CA . LEU A 1 171 ? -27.076 -32.323 21.578 1 57.77 388 LEU A CA 1
ATOM 1416 C C . LEU A 1 171 ? -28.304 -33.123 21.125 1 58.13 388 LEU A C 1
ATOM 1417 O O . LEU A 1 171 ? -29.426 -32.783 21.517 1 58.58 388 LEU A O 1
ATOM 1422 N N . LEU A 1 172 ? -28.127 -34.128 20.27 1 57.79 389 LEU A N 1
ATOM 1423 C CA . LEU A 1 172 ? -29.272 -34.845 19.716 1 57.6 389 LEU A CA 1
ATOM 1424 C C . LEU A 1 172 ? -29.462 -36.25 20.203 1 57.58 389 LEU A C 1
ATOM 1425 O O . LEU A 1 172 ? -30.563 -36.766 20.07 1 57.28 389 LEU A O 1
ATOM 1430 N N . ASN A 1 173 ? -28.421 -36.892 20.742 1 58.05 390 ASN A N 1
ATOM 1431 C CA . ASN A 1 173 ? -28.554 -38.277 21.176 1 58.77 390 ASN A CA 1
ATOM 1432 C C . ASN A 1 173 ? -29.566 -38.413 22.291 1 60.22 390 ASN A C 1
ATOM 1433 O O . ASN A 1 173 ? -29.576 -37.605 23.216 1 60.91 390 ASN A O 1
ATOM 1438 N N . LYS A 1 174 ? -30.444 -39.399 22.174 1 60.02 391 LYS A N 1
ATOM 1439 C CA . LYS A 1 174 ? -31.41 -39.681 23.215 1 60.52 391 LYS A CA 1
ATOM 1440 C C . LYS A 1 174 ? -30.816 -40.554 24.32 1 61.44 391 LYS A C 1
ATOM 1441 O O . LYS A 1 174 ? -31.242 -40.442 25.46 1 62.77 391 LYS A O 1
ATOM 1447 N N . THR A 1 175 ? -29.819 -41.388 23.995 1 61.04 392 THR A N 1
ATOM 1448 C CA . THR A 1 175 ? -29.097 -42.257 24.918 1 61.29 392 THR A CA 1
ATOM 1449 C C . THR A 1 175 ? -27.575 -42.098 24.708 1 61.64 392 THR A C 1
ATOM 1450 O O . THR A 1 175 ? -27.111 -41.92 23.575 1 61.88 392 THR A O 1
ATOM 1454 N N . TYR A 1 176 ? -26.806 -42.159 25.806 1 60.98 393 TYR A N 1
ATOM 1455 C CA . TYR A 1 176 ? -25.363 -42.126 25.772 1 60.65 393 TYR A CA 1
ATOM 1456 C C . TYR A 1 176 ? -24.918 -43.57 25.904 1 60.87 393 TYR A C 1
ATOM 1457 O O . TYR A 1 176 ? -25.279 -44.24 26.863 1 60.91 393 TYR A O 1
ATOM 1466 N N . TYR A 1 177 ? -24.165 -44.064 24.924 1 60.75 394 TYR A N 1
ATOM 1467 C CA . TYR A 1 177 ? -23.589 -45.393 24.987 1 60.25 394 TYR A CA 1
ATOM 1468 C C . TYR A 1 177 ? -22.089 -45.19 25.027 1 60.63 394 TYR A C 1
ATOM 1469 O O . TYR A 1 177 ? -21.543 -44.509 24.169 1 61.72 394 TYR A O 1
ATOM 1478 N N . THR A 1 178 ? -21.419 -45.75 26.012 1 59.95 395 THR A N 1
ATOM 1479 C CA . THR A 1 178 ? -19.962 -45.691 26.092 1 59.27 395 THR A CA 1
ATOM 1480 C C . THR A 1 178 ? -19.407 -46.75 25.163 1 59.58 395 THR A C 1
ATOM 1481 O O . THR A 1 178 ? -20.054 -47.774 24.928 1 59.99 395 THR A O 1
ATOM 1485 N N . PHE A 1 179 ? -18.181 -46.562 24.702 1 59.46 396 PHE A N 1
ATOM 1486 C CA . PHE A 1 179 ? -17.448 -47.614 24.018 1 59.28 396 PHE A CA 1
ATOM 1487 C C . PHE A 1 179 ? -16.123 -47.618 24.795 1 59.95 396 PHE A C 1
ATOM 1488 O O . PHE A 1 179 ? -15.348 -46.674 24.685 1 60.3 396 PHE A O 1
ATOM 1496 N N . SER A 1 180 ? -15.912 -48.624 25.639 1 59.72 397 SER A N 1
ATOM 1497 C CA . S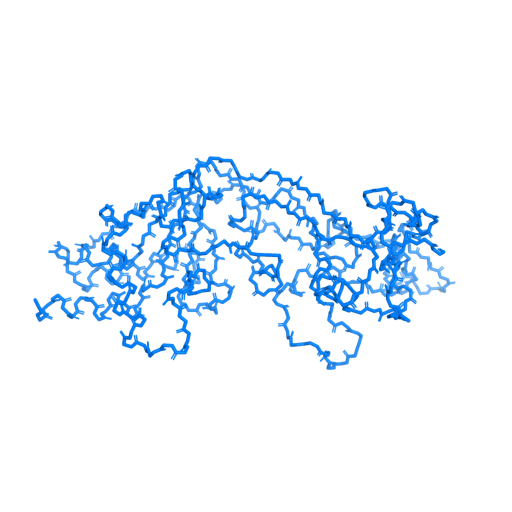ER A 1 180 ? -14.78 -48.638 26.535 1 60.54 397 SER A CA 1
ATOM 1498 C C . SER A 1 180 ? -13.896 -49.874 26.515 1 60.95 397 SER A C 1
ATOM 1499 O O . SER A 1 180 ? -14.364 -51.008 26.503 1 61.12 397 SER A O 1
ATOM 1502 N N . LEU A 1 181 ? -12.594 -49.628 26.591 1 61.01 398 LEU A N 1
ATOM 1503 C CA . LEU A 1 181 ? -11.565 -50.647 26.764 1 61.66 398 LEU A CA 1
ATOM 1504 C C . LEU A 1 181 ? -10.66 -50.245 27.954 1 62.49 398 LEU A C 1
ATOM 1505 O O . LEU A 1 181 ? -9.467 -50.531 27.961 1 63.11 398 LEU A O 1
ATOM 1510 N N . TRP A 1 182 ? -11.244 -49.563 28.954 1 62.12 399 TRP A N 1
ATOM 1511 C CA . TRP A 1 182 ? -10.574 -49.109 30.152 1 62.25 399 TRP A CA 1
ATOM 1512 C C . TRP A 1 182 ? -10.792 -50.2 31.167 1 64.65 399 TRP A C 1
ATOM 1513 O O . TRP A 1 182 ? -11.916 -50.692 31.343 1 65.13 399 TRP A O 1
ATOM 1524 N N . GLU A 1 183 ? -9.705 -50.604 31.816 1 66 400 GLU A N 1
ATOM 1525 C CA . GLU A 1 183 ? -9.713 -51.643 32.829 1 66.97 400 GLU A CA 1
ATOM 1526 C C . GLU A 1 183 ? -10.603 -51.244 33.997 1 68.59 400 GLU A C 1
ATOM 1527 O O . GLU A 1 183 ? -10.559 -50.098 34.435 1 69.3 400 GLU A O 1
ATOM 1533 N N . GLY A 1 184 ? -11.456 -52.152 34.445 1 69.28 401 GLY A N 1
ATOM 1534 C CA . GLY A 1 184 ? -12.383 -51.873 35.535 1 70.08 401 GLY A CA 1
ATOM 1535 C C . GLY A 1 184 ? -13.82 -51.719 35.079 1 71.39 401 GLY A C 1
ATOM 1536 O O . GLY A 1 184 ? -14.757 -52.035 35.831 1 72.17 401 GLY A O 1
ATOM 1537 N N . ASP A 1 185 ? -14.009 -51.215 33.846 1 71.05 402 ASP A N 1
ATOM 1538 C CA . ASP A 1 185 ? -15.341 -51.022 33.288 1 71.27 402 ASP A CA 1
ATOM 1539 C C . ASP A 1 185 ? -15.962 -52.362 32.958 1 73.2 402 ASP A C 1
ATOM 1540 O O . ASP A 1 185 ? -15.244 -53.278 32.554 1 73.6 402 ASP A O 1
ATOM 1545 N N . CYS A 1 186 ? -17.274 -52.516 33.235 1 74.19 403 CYS A N 1
ATOM 1546 C CA . CYS A 1 186 ? -17.985 -53.796 33.089 1 75.51 403 CYS A CA 1
ATOM 1547 C C . CYS A 1 186 ? -17.311 -54.921 33.928 1 77.29 403 CYS A C 1
ATOM 1548 O O . CYS A 1 186 ? -17.522 -56.108 33.653 1 77.68 403 CYS A O 1
ATOM 1551 N N . ASN A 1 187 ? -16.487 -54.535 34.933 1 78.26 404 ASN A N 1
ATOM 1552 C CA . ASN A 1 187 ? -15.705 -55.424 35.798 1 79.82 404 ASN A CA 1
ATOM 1553 C C . ASN A 1 187 ? -14.691 -56.268 35.033 1 78.26 404 ASN A C 1
ATOM 1554 O O . ASN A 1 187 ? -14.355 -57.37 35.461 1 78.36 404 ASN A O 1
ATOM 1559 N N . ILE A 1 188 ? -14.2 -55.752 33.905 1 76.75 405 ILE A N 1
ATOM 1560 C CA . ILE A 1 188 ? -13.204 -56.444 33.112 1 75.84 405 ILE A CA 1
ATOM 1561 C C . ILE A 1 188 ? -11.829 -55.93 33.509 1 75.82 405 ILE A C 1
ATOM 1562 O O . ILE A 1 188 ? -11.533 -54.758 33.33 1 76 405 ILE A O 1
ATOM 1567 N N . THR A 1 189 ? -11.001 -56.794 34.073 1 75.6 406 THR A N 1
ATOM 1568 C CA . THR A 1 189 ? -9.63 -56.465 34.47 1 75.88 406 THR A CA 1
ATOM 1569 C C . THR A 1 189 ? -8.645 -57.268 33.595 1 76.56 406 THR A C 1
ATOM 1570 O O . THR A 1 189 ? -9.055 -58.193 32.888 1 77.21 406 THR A O 1
ATOM 1574 N N . ARG A 1 190 ? -7.352 -56.932 33.652 1 76.06 407 ARG A N 1
ATOM 1575 C CA . ARG A 1 190 ? -6.305 -57.646 32.928 1 76.12 407 ARG A CA 1
ATOM 1576 C C . ARG A 1 190 ? -6.222 -59.131 33.329 1 77.23 407 ARG A C 1
ATOM 1577 O O . ARG A 1 190 ? -5.605 -59.915 32.616 1 77.06 407 ARG A O 1
ATOM 1585 N N . TYR A 1 191 ? -6.802 -59.503 34.487 1 78.39 408 TYR A N 1
ATOM 1586 C CA . TYR A 1 191 ? -6.773 -60.86 35.008 1 79.84 408 TYR A CA 1
ATOM 1587 C C . TYR A 1 191 ? -7.98 -61.709 34.601 1 81.79 408 TYR A C 1
ATOM 1588 O O . TYR A 1 191 ? -7.84 -62.925 34.533 1 82.03 408 TYR A O 1
ATOM 1597 N N . ASN A 1 192 ? -9.159 -61.102 34.343 1 83.21 409 ASN A N 1
ATOM 1598 C CA . ASN A 1 192 ? -10.359 -61.894 34.042 1 84.95 409 ASN A CA 1
ATOM 1599 C C . ASN A 1 192 ? -10.928 -61.784 32.613 1 87.68 409 ASN A C 1
ATOM 1600 O O . ASN A 1 192 ? -12.103 -62.1 32.431 1 88.01 409 ASN A O 1
ATOM 1605 N N . VAL A 1 193 ? -10.141 -61.348 31.61 1 89.49 410 VAL A N 1
ATOM 1606 C CA . VAL A 1 193 ? -10.644 -61.279 30.223 1 91.73 410 VAL A CA 1
ATOM 1607 C C . VAL A 1 193 ? -10.945 -62.72 29.7 1 94.25 410 VAL A C 1
ATOM 1608 O O . VAL A 1 193 ? -11.947 -62.931 29.019 1 94.23 410 VAL A O 1
ATOM 1612 N N . ASN A 1 194 ? -10.147 -63.72 30.13 1 96.32 411 ASN A N 1
ATOM 1613 C CA . ASN A 1 194 ? -10.345 -65.135 29.784 1 98.45 411 ASN A CA 1
ATOM 1614 C C . ASN A 1 194 ? -11.659 -65.734 30.348 1 100.61 411 ASN A C 1
ATOM 1615 O O . ASN A 1 194 ? -11.939 -66.906 30.111 1 101.02 411 ASN A O 1
ATOM 1620 N N . GLU A 1 195 ? -12.444 -64.937 31.104 1 101.62 412 GLU A N 1
ATOM 1621 C CA . GLU A 1 195 ? -13.694 -65.344 31.736 1 103.05 412 GLU A CA 1
ATOM 1622 C C . GLU A 1 195 ? -14.842 -64.403 31.379 1 104.39 412 GLU A C 1
ATOM 1623 O O . GLU A 1 195 ? -15.987 -64.842 31.283 1 104.87 412 GLU A O 1
ATOM 1629 N N . THR A 1 196 ? -14.551 -63.116 31.182 1 104.97 413 THR A N 1
ATOM 1630 C CA . THR A 1 196 ? -15.581 -62.146 30.806 1 105.99 413 THR A CA 1
ATOM 1631 C C . THR A 1 196 ? -15.798 -62.088 29.28 1 106.65 413 THR A C 1
ATOM 1632 O O . THR A 1 196 ? -16.89 -61.736 28.829 1 106.71 413 THR A O 1
ATOM 1636 N N . VAL A 1 197 ? -14.76 -62.43 28.494 1 106.98 414 VAL A N 1
ATOM 1637 C CA . VAL A 1 197 ? -14.806 -62.421 27.031 1 107.8 414 VAL A CA 1
ATOM 1638 C C . VAL A 1 197 ? -14.819 -63.852 26.54 1 108.67 414 VAL A C 1
ATOM 1639 O O . VAL A 1 197 ? -13.811 -64.552 26.681 1 108.58 414 VAL A O 1
ATOM 1643 N N . PRO A 1 198 ? -15.966 -64.304 25.983 1 109.24 415 PRO A N 1
ATOM 1644 C CA . PRO A 1 198 ? -16.083 -65.714 25.55 1 109.3 415 PRO A CA 1
ATOM 1645 C C . PRO A 1 198 ? -15.157 -66.11 24.406 1 109.05 415 PRO A C 1
ATOM 1646 O O . PRO A 1 198 ? -14.592 -67.209 24.421 1 108.66 415 PRO A O 1
ATOM 1650 N N . GLU A 1 199 ? -14.98 -65.195 23.428 1 108.92 416 GLU A N 1
ATOM 1651 C CA . GLU A 1 199 ? -14.099 -65.409 22.272 1 109.18 416 GLU A CA 1
ATOM 1652 C C . GLU A 1 199 ? -12.601 -65.539 22.655 1 108.86 416 GLU A C 1
ATOM 1653 O O . GLU A 1 199 ? -11.782 -65.854 21.79 1 108.99 416 GLU A O 1
ATOM 1659 N N . CYS A 1 200 ? -12.257 -65.301 23.946 1 108.16 417 CYS A N 1
ATOM 1660 C CA . CYS A 1 200 ? -10.905 -65.373 24.497 1 107.96 417 CYS A CA 1
ATOM 1661 C C . CYS A 1 200 ? -10.827 -66.443 25.575 1 110.27 417 CYS A C 1
ATOM 1662 O O . CYS A 1 200 ? -11.758 -66.58 26.37 1 110.68 417 CYS A O 1
ATOM 1665 N N . LYS A 1 201 ? -9.704 -67.182 25.617 1 111.62 418 LYS A N 1
ATOM 1666 C CA . LYS A 1 201 ? -9.432 -68.206 26.625 1 113.22 418 LYS A CA 1
ATOM 1667 C C . LYS A 1 201 ? -7.965 -68.645 26.619 1 114.88 418 LYS A C 1
ATOM 1668 O O . LYS A 1 201 ? -7.673 -69.838 26.499 1 115.05 418 LYS A O 1
ATOM 1674 N N . ASP A 1 202 ? -7.042 -67.666 26.773 1 115.69 419 ASP A N 1
ATOM 1675 C CA . ASP A 1 202 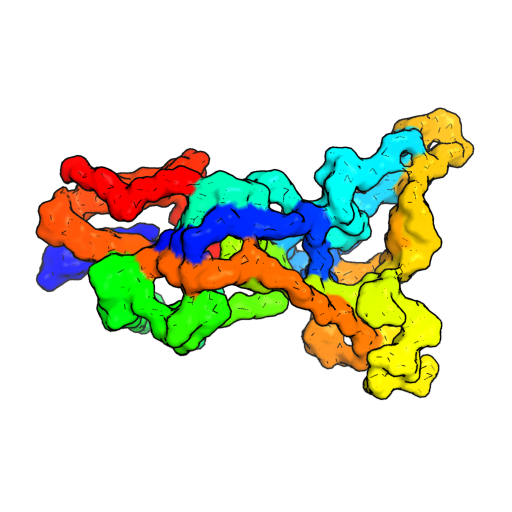? -5.595 -67.907 26.865 1 116.81 419 ASP A CA 1
ATOM 1676 C C . ASP A 1 202 ? -4.988 -67.132 28.05 1 117.25 419 ASP A C 1
ATOM 1677 O O . ASP A 1 202 ? -5.51 -66.096 28.463 1 117.43 419 ASP A O 1
ATOM 1682 N N . ASP A 1 210 ? -2.221 -64.598 15.62 1 95 427 ASP A N 1
ATOM 1683 C CA . ASP A 1 210 ? -3.38 -63.715 15.815 1 95.37 427 ASP A CA 1
ATOM 1684 C C . ASP A 1 210 ? -2.935 -62.251 16.057 1 94.15 427 ASP A C 1
ATOM 1685 O O . ASP A 1 210 ? -1.788 -62.013 16.473 1 94.59 427 ASP A O 1
ATOM 1690 N N . HIS A 1 211 ? -3.86 -61.278 15.798 1 92.08 428 HIS A N 1
ATOM 1691 C CA . HIS A 1 211 ? -3.67 -59.823 15.956 1 90.18 428 HIS A CA 1
ATOM 1692 C C . HIS A 1 211 ? -2.972 -59.485 17.28 1 89.21 428 HIS A C 1
ATOM 1693 O O . HIS A 1 211 ? -3.288 -60.091 18.313 1 89.78 428 HIS A O 1
ATOM 1700 N N . PRO A 1 212 ? -1.993 -58.559 17.276 1 87.19 429 PRO A N 1
ATOM 1701 C CA . PRO A 1 212 ? -1.326 -58.215 18.541 1 85.64 429 PRO A CA 1
ATOM 1702 C C . PRO A 1 212 ? -2.298 -57.638 19.574 1 84.01 429 PRO A C 1
ATOM 1703 O O . PRO A 1 212 ? -2.119 -57.882 20.767 1 84.71 429 PRO A O 1
ATOM 1707 N N . TYR A 1 213 ? -3.357 -56.934 19.127 1 81.62 430 TYR A N 1
ATOM 1708 C CA . TYR A 1 213 ? -4.324 -56.308 20.028 1 79.98 430 TYR A CA 1
ATOM 1709 C C . TYR A 1 213 ? -5.387 -57.25 20.595 1 78.32 430 TYR A C 1
ATOM 1710 O O . TYR A 1 213 ? -6.233 -56.789 21.362 1 78.29 430 TYR A O 1
ATOM 1719 N N . SER A 1 214 ? -5.379 -58.536 20.209 1 77.03 431 SER A N 1
ATOM 1720 C CA . SER A 1 214 ? -6.339 -59.547 20.673 1 76.44 431 SER A CA 1
ATOM 1721 C C . SER A 1 214 ? -6.389 -59.724 22.187 1 76.48 431 SER A C 1
ATOM 1722 O O . SER A 1 214 ? -5.356 -59.687 22.853 1 76.42 431 SER A O 1
ATOM 1725 N N . CYS A 1 215 ? -7.602 -59.937 22.719 1 76.55 432 CYS A N 1
ATOM 1726 C CA . CYS A 1 215 ? -7.882 -60.254 24.124 1 77.22 432 CYS A CA 1
ATOM 1727 C C . CYS A 1 215 ? -7.209 -59.329 25.115 1 75.13 432 CYS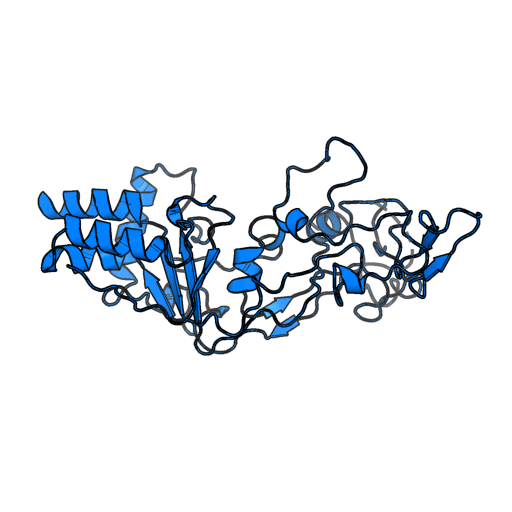 A C 1
ATOM 1728 O O . CYS A 1 215 ? -6.729 -59.778 26.151 1 75.85 432 CYS A O 1
ATOM 1731 N N . ARG A 1 216 ? -7.149 -58.042 24.8 1 72.76 433 ARG A N 1
ATOM 1732 C CA . ARG A 1 216 ? -6.458 -57.07 25.628 1 70.65 433 ARG A CA 1
ATOM 1733 C C . ARG A 1 216 ? -7.229 -55.797 25.811 1 67.63 433 ARG A C 1
ATOM 1734 O O . ARG A 1 216 ? -7.951 -55.348 24.924 1 67.8 433 ARG A O 1
ATOM 1742 N N . LEU A 1 217 ? -7.016 -55.181 26.952 1 65.28 434 LEU A N 1
ATOM 1743 C CA . LEU A 1 217 ? -7.553 -53.883 27.297 1 63.26 434 LEU A CA 1
ATOM 1744 C C . LEU A 1 217 ? -6.626 -52.813 26.707 1 60.94 434 LEU A C 1
ATOM 1745 O O . LEU A 1 217 ? -5.487 -53.11 26.312 1 60.9 434 LEU A O 1
ATOM 1750 N N . TRP A 1 218 ? -7.108 -51.573 26.643 1 58.86 435 TRP A N 1
ATOM 1751 C CA . TRP A 1 218 ? -6.32 -50.488 26.094 1 57.84 435 TRP A CA 1
ATOM 1752 C C . TRP A 1 218 ? -5.619 -49.729 27.219 1 59.06 435 TRP A C 1
ATOM 1753 O O . TRP A 1 218 ? -4.397 -49.717 27.282 1 59.12 435 TRP A O 1
ATOM 1764 N N . ARG A 1 219 ? -6.384 -49.143 28.127 1 59.93 436 ARG A N 1
ATOM 1765 C CA . ARG A 1 219 ? -5.849 -48.375 29.229 1 60.87 436 ARG A CA 1
ATOM 1766 C C . ARG A 1 219 ? -6.037 -49.096 30.517 1 63.14 436 ARG A C 1
ATOM 1767 O O . ARG A 1 219 ? -7.125 -49.594 30.806 1 63.31 436 ARG A O 1
ATOM 1775 N N . TYR A 1 220 ? -4.938 -49.2 31.272 1 64.91 437 TYR A N 1
ATOM 1776 C CA . TYR A 1 220 ? -4.859 -49.956 32.512 1 67.03 437 TYR A CA 1
ATOM 1777 C C . TYR A 1 220 ? -4.975 -49.104 33.779 1 69.76 437 TYR A C 1
ATOM 1778 O O . TYR A 1 220 ? -4.438 -48.008 33.847 1 69.92 437 TYR A O 1
ATOM 1787 N N . ARG A 1 221 ? -5.677 -49.615 34.778 1 72.07 438 ARG A N 1
ATOM 1788 C CA . ARG A 1 221 ? -5.841 -48.918 36.039 1 74.98 438 ARG A CA 1
ATOM 1789 C C . ARG A 1 221 ? -4.488 -48.855 36.755 1 76.94 438 ARG A C 1
ATOM 1790 O O . ARG A 1 221 ? -3.912 -49.898 37.065 1 77.66 438 ARG A O 1
ATOM 1798 N N . GLU A 1 222 ? -3.957 -47.639 36.964 1 77.68 439 GLU A N 1
ATOM 1799 C CA . GLU A 1 222 ? -2.68 -47.394 37.637 1 78.52 439 GLU A CA 1
ATOM 1800 C C . GLU A 1 222 ? -2.855 -47.211 39.145 1 79.93 439 GLU A C 1
ATOM 1801 O O . GLU A 1 222 ? -2.258 -47.938 39.932 1 80.5 439 GLU A O 1
ATOM 1807 N N . GLY A 1 223 ? -3.664 -46.247 39.537 1 80.51 440 GLY A N 1
ATOM 1808 C CA . GLY A 1 223 ? -3.899 -45.95 40.935 1 81.67 440 GLY A CA 1
ATOM 1809 C C . GLY A 1 223 ? -4.414 -44.54 41.092 1 83.32 440 GLY A C 1
ATOM 1810 O O . GLY A 1 223 ? -5.198 -44.072 40.262 1 83.36 440 GLY A O 1
ATOM 1811 N N . LYS A 1 224 ? -3.968 -43.836 42.144 1 84.41 441 LYS A N 1
ATOM 1812 C CA . LYS A 1 224 ? -4.431 -42.473 42.385 1 85.39 441 LYS A CA 1
ATOM 1813 C C . LYS A 1 224 ? -3.703 -41.467 41.513 1 85.29 441 LYS A C 1
ATOM 1814 O O . LYS A 1 224 ? -2.539 -41.642 41.166 1 85.36 441 LYS A O 1
ATOM 1820 N N . GLU A 1 225 ? -4.408 -40.405 41.156 1 85.04 442 GLU A N 1
ATOM 1821 C CA . GLU A 1 225 ? -3.836 -39.313 40.405 1 84.91 442 GLU A CA 1
ATOM 1822 C C . GLU A 1 225 ? -2.913 -38.561 41.374 1 86.1 442 GLU A C 1
ATOM 1823 O O . GLU A 1 225 ? -3.349 -38.209 42.483 1 86.45 442 GLU A O 1
ATOM 1829 N N . GLU A 1 226 ? -1.66 -38.328 40.974 1 86.46 443 GLU A N 1
ATOM 1830 C CA . GLU A 1 226 ? -0.754 -37.58 41.822 1 87.75 443 GLU A CA 1
ATOM 1831 C C . GLU A 1 226 ? 0.323 -36.861 41.063 1 87.9 443 GLU A C 1
ATOM 1832 O O . GLU A 1 226 ? 0.727 -37.291 39.998 1 87.03 443 GLU A O 1
ATOM 1838 N N . VAL A 1 227 ? 0.801 -35.756 41.633 1 89.1 444 VAL A N 1
ATOM 1839 C CA . VAL A 1 227 ? 1.9 -34.984 41.077 1 90.66 444 VAL A CA 1
ATOM 1840 C C . VAL A 1 227 ? 3.087 -35.133 42.02 1 92.7 444 VAL A C 1
ATOM 1841 O O . VAL A 1 227 ? 3.012 -34.683 43.163 1 93.26 444 VAL A O 1
ATOM 1845 N N . LYS A 1 228 ? 4.16 -35.79 41.571 1 94.12 445 LYS A N 1
ATOM 1846 C CA . LYS A 1 228 ? 5.344 -35.977 42.415 1 96.38 445 LYS A CA 1
ATOM 1847 C C . LYS A 1 228 ? 6.5 -35.092 41.986 1 98.19 445 LYS A C 1
ATOM 1848 O O . LYS A 1 228 ? 6.972 -35.2 40.866 1 98.3 445 LYS A O 1
ATOM 1854 N N . CYS A 1 229 ? 6.944 -34.203 42.87 1 99.91 446 CYS A N 1
ATOM 1855 C CA . CYS A 1 229 ? 8.067 -33.315 42.588 1 102.11 446 CYS A CA 1
ATOM 1856 C C . CYS A 1 229 ? 9.342 -33.996 43.026 1 103.8 446 CYS A C 1
ATOM 1857 O O . CYS A 1 229 ? 9.596 -34.101 44.224 1 104.17 446 CYS A O 1
ATOM 1860 N N . LEU A 1 230 ? 10.13 -34.487 42.069 1 104.66 447 LEU A N 1
ATOM 1861 C CA . LEU A 1 230 ? 11.381 -35.159 42.391 1 105.97 447 LEU A CA 1
ATOM 1862 C C . LEU A 1 230 ? 12.497 -34.137 42.576 1 107.59 447 LEU A C 1
ATOM 1863 O O . LEU A 1 230 ? 13.326 -34.278 43.483 1 108.02 447 LEU A O 1
ATOM 1868 N N . THR A 1 231 ? 12.52 -33.101 41.715 1 108.25 448 THR A N 1
ATOM 1869 C CA . THR A 1 231 ? 13.54 -32.049 41.761 1 109.19 448 THR A CA 1
ATOM 1870 C C . THR A 1 231 ? 13.028 -30.778 42.498 1 109.82 448 THR A C 1
ATOM 1871 O O . THR A 1 231 ? 11.879 -30.725 42.94 1 110.09 448 THR A O 1
ATOM 1875 N N . SER A 1 232 ? 13.9 -29.774 42.654 1 109.92 449 SER A N 1
ATOM 1876 C CA . SER A 1 232 ? 13.592 -28.483 43.261 1 110.04 449 SER A CA 1
ATOM 1877 C C . SER A 1 232 ? 12.575 -27.677 42.42 1 110.19 449 SER A C 1
ATOM 1878 O O . SER A 1 232 ? 11.943 -26.772 42.961 1 110.64 449 SER A O 1
ATOM 1881 N N . ASP A 1 233 ? 12.434 -27.979 41.108 1 109.61 450 ASP A N 1
ATOM 1882 C CA . ASP A 1 233 ? 11.502 -27.259 40.234 1 109.98 450 ASP A CA 1
ATOM 1883 C C . ASP A 1 233 ? 10.05 -27.655 40.567 1 110.24 450 ASP A C 1
ATOM 1884 O O . ASP A 1 233 ? 9.595 -28.741 40.196 1 110.06 450 ASP A O 1
ATOM 1889 N N . HIS A 1 234 ? 9.338 -26.784 41.297 1 110.21 451 HIS A N 1
ATOM 1890 C CA . HIS A 1 234 ? 7.961 -27.072 41.693 1 110.54 451 HIS A CA 1
ATOM 1891 C C . HIS A 1 234 ? 6.902 -26.677 40.659 1 109.83 451 HIS A C 1
ATOM 1892 O O . HIS A 1 234 ? 5.719 -26.912 40.891 1 109.78 451 HIS A O 1
ATOM 1899 N N . THR A 1 235 ? 7.32 -26.113 39.519 1 109.19 452 THR A N 1
ATOM 1900 C CA . THR A 1 235 ? 6.435 -25.813 38.385 1 108.99 452 THR A CA 1
ATOM 1901 C C . THR A 1 235 ? 6.494 -26.932 37.314 1 107.87 452 THR A C 1
ATOM 1902 O O . THR A 1 235 ? 5.73 -26.89 36.354 1 108.27 452 THR A O 1
ATOM 1906 N N . ARG A 1 236 ? 7.427 -27.901 37.454 1 106.47 453 ARG A N 1
ATOM 1907 C CA . ARG A 1 236 ? 7.645 -29.006 36.533 1 105.68 453 ARG A CA 1
ATOM 1908 C C . ARG A 1 236 ? 7.794 -30.329 37.301 1 103.84 453 ARG A C 1
ATOM 1909 O O . ARG A 1 236 ? 8.905 -30.853 37.432 1 103.9 453 ARG A O 1
ATOM 1917 N N . CYS A 1 237 ? 6.673 -30.87 37.807 1 101.99 454 CYS A N 1
ATOM 1918 C CA . CYS A 1 237 ? 6.671 -32.133 38.55 1 100.59 454 CYS A CA 1
ATOM 1919 C C . CYS A 1 237 ? 6.076 -33.297 37.724 1 98.02 454 CYS A C 1
ATOM 1920 O O . CYS A 1 237 ? 5.352 -33.068 36.757 1 98.15 454 CYS A O 1
ATOM 1923 N N . LEU A 1 238 ? 6.387 -34.54 38.111 1 95.63 455 LEU A N 1
ATOM 1924 C CA . LEU A 1 238 ? 5.927 -35.754 37.43 1 93.9 455 LEU A CA 1
ATOM 1925 C C . LEU A 1 238 ? 4.444 -36.009 37.628 1 90.99 455 LEU A C 1
ATOM 1926 O O . LEU A 1 238 ? 4.023 -36.284 38.748 1 91.2 455 LEU A O 1
ATOM 1931 N N . TYR A 1 239 ? 3.655 -35.972 36.549 1 88.22 456 TYR A N 1
ATOM 1932 C CA . TYR A 1 239 ? 2.231 -36.265 36.655 1 85.78 456 TYR A CA 1
ATOM 1933 C C . TYR A 1 239 ? 1.998 -37.775 36.502 1 84.51 456 TYR A C 1
ATOM 1934 O O . TYR A 1 239 ? 2.59 -38.41 35.628 1 84.43 456 TYR A O 1
ATOM 1943 N N . TYR A 1 240 ? 1.181 -38.35 37.39 1 83.41 457 TYR A N 1
ATOM 1944 C CA . TYR A 1 240 ? 0.839 -39.772 37.398 1 83.16 457 TYR A CA 1
ATOM 1945 C C . TYR A 1 240 ? -0.671 -39.9 37.285 1 81.24 457 TYR A C 1
ATOM 1946 O O . TYR A 1 240 ? -1.396 -39.615 38.242 1 81.15 457 TYR A O 1
ATOM 1955 N N . PRO A 1 241 ? -1.165 -40.299 36.096 1 79.08 458 PRO A N 1
ATOM 1956 C CA . PRO A 1 241 ? -2.613 -40.392 35.903 1 77.81 458 PRO A CA 1
ATOM 1957 C C . PRO A 1 241 ? -3.235 -41.627 36.542 1 76.22 458 PRO A C 1
ATOM 1958 O O . PRO A 1 241 ? -2.531 -42.562 36.907 1 77.05 458 PRO A O 1
ATOM 1962 N N . GLU A 1 242 ? -4.557 -41.638 36.652 1 74.18 459 GLU A N 1
ATOM 1963 C CA . GLU A 1 242 ? -5.275 -42.782 37.187 1 73.52 459 GLU A CA 1
ATOM 1964 C C . GLU A 1 242 ? -5.101 -44.025 36.287 1 72.1 459 GLU A C 1
ATOM 1965 O O . GLU A 1 242 ? -5.188 -45.137 36.781 1 72.81 459 GLU A O 1
ATOM 1971 N N . TYR A 1 243 ? -4.946 -43.837 34.973 1 69.68 460 TYR A N 1
ATOM 1972 C CA . TYR A 1 243 ? -4.827 -44.93 34.012 1 67.69 460 TYR A CA 1
ATOM 1973 C C . TYR A 1 243 ? -3.668 -44.664 33.053 1 67.24 460 TYR A C 1
ATOM 1974 O O . TYR A 1 243 ? -3.383 -43.506 32.749 1 68.07 460 TYR A O 1
ATOM 1983 N N . SER A 1 244 ? -3.042 -45.722 32.52 1 65.91 461 SER A N 1
ATOM 1984 C CA . SER A 1 244 ? -1.974 -45.538 31.534 1 65.36 461 SER A CA 1
ATOM 1985 C C . SER A 1 244 ? -2.321 -46.161 30.196 1 64.61 461 SER A C 1
ATOM 1986 O O . SER A 1 244 ? -3.144 -47.051 30.102 1 64.31 461 SER A O 1
ATOM 1989 N N . ASN A 1 245 ? -1.643 -45.717 29.168 1 64.39 462 ASN A N 1
ATOM 1990 C CA . ASN A 1 245 ? -1.748 -46.234 27.821 1 64.28 462 ASN A CA 1
ATOM 1991 C C . ASN A 1 245 ? -0.331 -46.815 27.692 1 64.54 462 ASN A C 1
ATOM 1992 O O . ASN A 1 245 ? 0.595 -46.105 27.359 1 64.28 462 ASN A O 1
ATOM 1997 N N . PRO A 1 246 ? -0.133 -48.075 28.123 1 65.18 463 PRO A N 1
ATOM 1998 C CA . PRO A 1 246 ? 1.24 -48.616 28.251 1 65.74 463 PRO A CA 1
ATOM 1999 C C . PRO A 1 246 ? 2.104 -48.712 27.005 1 66.1 463 PRO A C 1
ATOM 2000 O O . PRO A 1 246 ? 3.324 -48.674 27.139 1 67.53 463 PRO A O 1
ATOM 2004 N N . GLU A 1 247 ? 1.516 -48.865 25.828 1 64.82 464 GLU A N 1
ATOM 2005 C CA . GLU A 1 247 ? 2.291 -48.909 24.605 1 64.42 464 GLU A CA 1
ATOM 2006 C C . GLU A 1 247 ? 2.04 -47.679 23.721 1 63.61 464 GLU A C 1
ATOM 2007 O O . GLU A 1 247 ? 2.374 -47.721 22.541 1 63.07 464 GLU A O 1
ATOM 2013 N N . ALA A 1 248 ? 1.49 -46.572 24.288 1 63.37 465 ALA A N 1
ATOM 2014 C CA . ALA A 1 248 ? 1.173 -45.339 23.562 1 63.72 465 ALA A CA 1
ATOM 2015 C C . ALA A 1 248 ? 0.433 -45.622 22.247 1 64.6 465 ALA A C 1
ATOM 2016 O O . ALA A 1 248 ? 0.897 -45.269 21.163 1 64.81 465 ALA A O 1
ATOM 2018 N N . LEU A 1 249 ? -0.66 -46.38 22.347 1 64.6 466 LEU A N 1
ATOM 2019 C CA . LEU A 1 249 ? -1.452 -46.743 21.181 1 64.4 466 LEU A CA 1
ATOM 2020 C C . LEU A 1 249 ? -2.558 -45.743 21.055 1 64.46 466 LEU A C 1
ATOM 2021 O O . LEU A 1 249 ? -3.162 -45.377 22.06 1 65.39 466 LEU A O 1
ATOM 2026 N N . PHE A 1 250 ? -2.802 -45.254 19.85 1 64.07 467 PHE A N 1
ATOM 2027 C CA . PHE A 1 250 ? -3.791 -44.2 19.667 1 64.41 467 PHE A CA 1
ATOM 2028 C C . PHE A 1 250 ? -5.087 -44.691 18.985 1 62.68 467 PHE A C 1
ATOM 2029 O O . PHE A 1 250 ? -6.136 -44.096 19.209 1 62.58 467 PHE A O 1
ATOM 2037 N N . ASP A 1 251 ? -5.049 -45.829 18.285 1 61.59 468 ASP A N 1
ATOM 2038 C CA . ASP A 1 251 ? -6.235 -46.345 17.61 1 61.17 468 ASP A CA 1
ATOM 2039 C C . ASP A 1 251 ? -6.695 -47.704 18.078 1 60.24 468 ASP A C 1
ATOM 2040 O O . ASP A 1 251 ? -7.407 -48.376 17.343 1 60.7 468 ASP A O 1
ATOM 2045 N N . PHE A 1 252 ? -6.28 -48.14 19.258 1 59.39 469 PHE A N 1
ATOM 2046 C CA . PHE A 1 252 ? -6.651 -49.444 19.793 1 59.67 469 PHE A CA 1
ATOM 2047 C C . PHE A 1 252 ? -8.181 -49.689 19.765 1 59.63 469 PHE A C 1
ATOM 2048 O O . PHE A 1 252 ? -8.641 -50.662 19.159 1 60.41 469 PHE A O 1
ATOM 2056 N N . GLY A 1 253 ? -8.94 -48.766 20.352 1 58.45 470 GLY A N 1
ATOM 2057 C CA . GLY A 1 253 ? -10.389 -48.837 20.394 1 57.89 470 GLY A CA 1
ATOM 2058 C C . GLY A 1 253 ? -11.065 -48.754 19.046 1 57.21 470 GLY A C 1
ATOM 2059 O O . GLY A 1 253 ? -12.054 -49.452 18.828 1 57.14 470 GLY A O 1
ATOM 2060 N N . PHE A 1 254 ? -10.556 -47.891 18.136 1 56.77 471 PHE A N 1
ATOM 2061 C CA . PHE A 1 254 ? -11.081 -47.76 16.779 1 57.11 471 PHE A CA 1
ATOM 2062 C C . PHE A 1 254 ? -10.951 -49.108 16.044 1 59.29 471 PHE A C 1
ATOM 2063 O O . PHE A 1 254 ? -11.911 -49.566 15.432 1 59.93 471 PHE A O 1
ATOM 2071 N N . LEU A 1 255 ? -9.805 -49.776 16.176 1 60 472 LEU A N 1
ATOM 2072 C CA . LEU A 1 255 ? -9.609 -51.082 15.554 1 61.16 472 LEU A CA 1
ATOM 2073 C C . LEU A 1 255 ? -10.423 -52.181 16.225 1 62.27 472 LEU A C 1
ATOM 2074 O O . LEU A 1 255 ? -10.799 -53.14 15.574 1 63.06 472 LEU A O 1
ATOM 2079 N N . SER A 1 256 ? -10.684 -52.059 17.518 1 62.71 473 SER A N 1
ATOM 2080 C CA . SER A 1 256 ? -11.532 -53.003 18.247 1 63.4 473 SER A CA 1
ATOM 2081 C C . SER A 1 256 ? -12.97 -52.861 17.728 1 64.95 473 SER A C 1
ATOM 2082 O O . SER A 1 256 ? -13.65 -53.863 17.494 1 65.7 473 SER A O 1
ATOM 2085 N N . TYR A 1 257 ? -13.421 -51.62 17.516 1 65.26 474 TYR A N 1
ATOM 2086 C CA . TYR A 1 257 ? -14.737 -51.338 16.983 1 66.24 474 TYR A CA 1
ATOM 2087 C C . TYR A 1 257 ? -14.841 -51.861 15.553 1 69.04 474 TYR A C 1
ATOM 2088 O O . TYR A 1 257 ? -15.808 -52.54 15.237 1 70.04 474 TYR A O 1
ATOM 2097 N N . MET A 1 258 ? -13.854 -51.566 14.692 1 70.19 475 MET A N 1
ATOM 2098 C CA . MET A 1 258 ? -13.878 -52.029 13.31 1 71.91 475 MET A CA 1
ATOM 2099 C C . MET A 1 258 ? -13.691 -53.542 13.151 1 75.05 475 MET A C 1
ATOM 2100 O O . MET A 1 258 ? -13.511 -54.013 12.029 1 75.92 475 MET A O 1
ATOM 2105 N N . ARG A 1 259 ? -13.781 -54.295 14.27 1 76.42 476 ARG A N 1
ATOM 2106 C CA . ARG A 1 259 ? -13.796 -55.745 14.423 1 77.67 476 ARG A CA 1
ATOM 2107 C C . ARG A 1 259 ? -12.627 -56.451 13.8 1 78.87 476 ARG A C 1
ATOM 2108 O O . ARG A 1 259 ? -12.753 -57.611 13.395 1 78.67 476 ARG A O 1
ATOM 2110 N N . ASN A 1 260 ? -11.455 -55.803 13.834 1 80.3 477 ASN A N 1
ATOM 2111 C CA . ASN A 1 260 ? -10.196 -56.391 13.35 1 81.99 477 ASN A CA 1
ATOM 2112 C C . ASN A 1 260 ? -9.712 -57.633 14.162 1 82.98 477 ASN A C 1
ATOM 2113 O O . ASN A 1 260 ? -8.93 -58.43 13.618 1 83.8 477 ASN A O 1
ATOM 2118 N N . PHE A 1 261 ? -10.173 -57.803 15.443 1 82.52 478 PHE A N 1
ATOM 2119 C CA . PHE A 1 261 ? -9.717 -58.892 16.345 1 82.05 478 PHE A CA 1
ATOM 2120 C C . PHE A 1 261 ? -10.692 -59.224 17.532 1 81.45 478 PHE A C 1
ATOM 2121 O O . PHE A 1 261 ? -11.497 -58.365 17.915 1 82.16 478 PHE A O 1
ATOM 2129 N N . PRO A 1 262 ? -10.562 -60.402 18.206 1 79.73 479 PRO A N 1
ATOM 2130 C CA . PRO A 1 262 ? -11.38 -60.646 19.416 1 78.64 479 PRO A CA 1
ATOM 2131 C C . PRO A 1 262 ? -10.801 -59.944 20.67 1 77.3 479 PRO A C 1
ATOM 2132 O O . PRO A 1 262 ? -9.64 -59.542 20.694 1 77.72 479 PRO A O 1
ATOM 2136 N N . GLY A 1 263 ? -11.612 -59.814 21.713 1 75.18 480 GLY A N 1
ATOM 2137 C CA . GLY A 1 263 ? -11.191 -59.161 22.944 1 73.2 480 GLY A CA 1
ATOM 2138 C C . GLY A 1 263 ? -12.308 -58.428 23.654 1 71.07 480 GLY A C 1
ATOM 2139 O O . GLY A 1 263 ? -13.464 -58.484 23.242 1 70.89 480 GLY A O 1
ATOM 2140 N N . PRO A 1 264 ? -11.968 -57.686 24.713 1 69.57 481 PRO A N 1
ATOM 2141 C CA . PRO A 1 264 ? -13.008 -56.989 25.481 1 68.94 481 PRO A CA 1
ATOM 2142 C C . PRO A 1 264 ? -13.565 -55.728 24.866 1 69.21 481 PRO A C 1
ATOM 2143 O O . PRO A 1 264 ? -12.911 -55.069 24.058 1 69.63 481 PRO A O 1
ATOM 2147 N N . GLN A 1 265 ? -14.786 -55.382 25.302 1 68.78 482 GLN A N 1
ATOM 2148 C CA . GLN A 1 265 ? -15.54 -54.204 24.926 1 68.93 482 GLN A CA 1
ATOM 2149 C C . GLN A 1 265 ? -16.568 -53.953 26.006 1 69.25 482 GLN A C 1
ATOM 2150 O O . GLN A 1 265 ? -17.232 -54.879 26.459 1 69.99 482 GLN A O 1
ATOM 2156 N N . CYS A 1 266 ? -16.677 -52.715 26.456 1 68.83 483 CYS A N 1
ATOM 2157 C CA . CYS A 1 266 ? -17.623 -52.349 27.492 1 68.81 483 CYS A CA 1
ATOM 2158 C C . CYS A 1 266 ? -18.568 -51.292 26.942 1 68.13 483 CYS A C 1
ATOM 2159 O O . CYS A 1 266 ? -18.141 -50.208 26.551 1 67.78 483 CYS A O 1
ATOM 2162 N N . ILE A 1 267 ? -19.848 -51.656 26.816 1 67.61 484 ILE A N 1
ATOM 2163 C CA . ILE A 1 267 ? -20.864 -50.767 26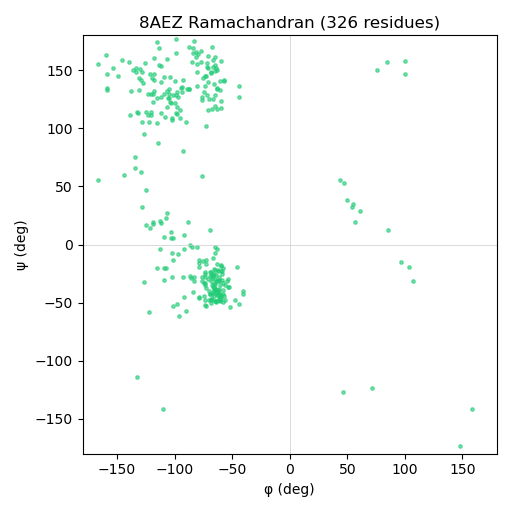.295 1 67.67 484 ILE A CA 1
ATOM 2164 C C . ILE A 1 267 ? -21.955 -50.652 27.327 1 68.44 484 ILE A C 1
ATOM 2165 O O . ILE A 1 267 ? -22.653 -51.622 27.598 1 69.01 484 ILE A O 1
ATOM 2170 N N . GLU A 1 268 ? -22.079 -49.474 27.928 1 68.37 485 GLU A N 1
ATOM 2171 C CA . GLU A 1 268 ? -23.106 -49.178 28.924 1 68.42 485 GLU A CA 1
ATOM 2172 C C . GLU A 1 268 ? -23.974 -48.035 28.4 1 68.16 485 GLU A C 1
ATOM 2173 O O . GLU A 1 268 ? -23.463 -47.096 27.804 1 67.61 485 GLU A O 1
ATOM 2179 N N . SER A 1 269 ? -25.274 -48.084 28.674 1 68.58 486 SER A N 1
ATOM 2180 C CA . SER A 1 269 ? -26.196 -47.043 28.235 1 69.24 486 SER A CA 1
ATOM 2181 C C . SER A 1 269 ? -26.717 -46.168 29.374 1 69.24 486 SER A C 1
ATOM 2182 O O . SER A 1 269 ? -26.927 -46.656 30.47 1 69.48 486 SER A O 1
ATOM 2185 N N . THR A 1 270 ? -26.917 -44.873 29.105 1 69.26 487 THR A N 1
ATOM 2186 C CA . THR A 1 270 ? -27.515 -43.889 30.009 1 69.63 487 THR A CA 1
ATOM 2187 C C . THR A 1 270 ? -28.577 -43.097 29.216 1 70.54 487 THR A C 1
ATOM 2188 O O . THR A 1 270 ? -28.244 -42.345 28.297 1 70.67 487 THR A O 1
ATOM 2192 N N . SER A 1 271 ? -29.838 -43.254 29.583 1 71.03 488 SER A N 1
ATOM 2193 C CA . SER A 1 271 ? -30.937 -42.529 28.965 1 72.33 488 SER A CA 1
ATOM 2194 C C . SER A 1 271 ? -30.804 -41.023 29.242 1 73.54 488 SER A C 1
ATOM 2195 O O . SER A 1 271 ? -30.774 -40.628 30.409 1 74.25 488 SER A O 1
ATOM 2198 N N . ILE A 1 272 ? -30.68 -40.191 28.186 1 73.53 489 ILE A N 1
ATOM 2199 C CA . ILE A 1 272 ? -30.521 -38.74 28.338 1 74.02 489 ILE A CA 1
ATOM 2200 C C . ILE A 1 272 ? -31.815 -37.994 28.076 1 74.01 489 ILE A C 1
ATOM 2201 O O . ILE A 1 272 ? -32.216 -37.166 28.893 1 75.03 489 ILE A O 1
ATOM 2206 N N . ARG A 1 273 ? -32.445 -38.235 26.916 1 72.64 490 ARG A N 1
ATOM 2207 C CA . ARG A 1 273 ? -33.685 -37.564 26.582 1 71.5 490 ARG A CA 1
ATOM 2208 C C . ARG A 1 273 ? -34.782 -38.591 26.431 1 71.95 490 ARG A C 1
ATOM 2209 O O . ARG A 1 273 ? -34.61 -39.64 25.799 1 72.46 490 ARG A O 1
ATOM 2217 N N . GLN A 1 274 ? -35.894 -38.307 27.063 1 71.63 491 GLN A N 1
ATOM 2218 C CA . GLN A 1 274 ? -37.063 -39.149 26.978 1 71.96 491 GLN A CA 1
ATOM 2219 C C . GLN A 1 274 ? -38.131 -38.349 26.259 1 72.72 491 GLN A C 1
ATOM 2220 O O . GLN A 1 274 ? -38.077 -37.108 26.213 1 73.61 491 GLN A O 1
ATOM 2226 N N . GLN A 1 275 ? -39.064 -39.05 25.625 1 72 492 GLN A N 1
ATOM 2227 C CA . GLN A 1 275 ? -40.142 -38.4 24.884 1 71.88 492 GLN A CA 1
ATOM 2228 C C . GLN A 1 275 ? -39.707 -37.833 23.545 1 70.64 492 GLN A C 1
ATOM 2229 O O . GLN A 1 275 ? -38.553 -37.416 23.353 1 70.56 492 GLN A O 1
ATOM 2235 N N . ASP A 1 276 ? -40.669 -37.812 22.623 1 69.23 493 ASP A N 1
ATOM 2236 C CA . ASP A 1 276 ? -40.508 -37.365 21.254 1 68.35 493 ASP A CA 1
ATOM 2237 C C . ASP A 1 276 ? -40.001 -35.957 21.055 1 67.63 493 ASP A C 1
ATOM 2238 O O . ASP A 1 276 ? -40.421 -35.01 21.742 1 68.59 493 ASP A O 1
ATOM 2243 N N . TYR A 1 277 ? -39.14 -35.832 20.044 1 65.31 494 TYR A N 1
ATOM 2244 C CA . TYR A 1 277 ? -38.659 -34.579 19.508 1 63.71 494 TYR A CA 1
ATOM 2245 C C . TYR A 1 277 ? -39.774 -34.084 18.529 1 64.19 494 TYR A C 1
ATOM 2246 O O . TYR A 1 277 ? -40.611 -34.861 18.046 1 63.89 494 TYR A O 1
ATOM 2255 N N . GLU A 1 278 ? -39.736 -32.79 18.213 1 64.23 495 GLU A N 1
ATOM 2256 C CA . GLU A 1 278 ? -40.555 -32.127 17.204 1 64.01 495 GLU A CA 1
ATOM 2257 C C . GLU A 1 278 ? -39.51 -31.562 16.267 1 63 495 GLU A C 1
ATOM 2258 O O . GLU A 1 278 ? -38.535 -30.963 16.726 1 62.69 495 GLU A O 1
ATOM 2264 N N . VAL A 1 279 ? -39.649 -31.816 14.966 1 62.55 496 VAL A N 1
ATOM 2265 C CA . VAL A 1 279 ? -38.654 -31.312 14.025 1 61.93 496 VAL A CA 1
ATOM 2266 C C . VAL A 1 279 ? -39.336 -30.456 12.986 1 61.53 496 VAL A C 1
ATOM 2267 O O . VAL A 1 279 ? -40.364 -30.833 12.461 1 61.79 496 VAL A O 1
ATOM 2271 N N . TYR A 1 280 ? -38.81 -29.258 12.77 1 61.03 497 TYR A N 1
ATOM 2272 C CA . TYR A 1 280 ? -39.332 -28.317 11.8 1 60.57 497 TYR A CA 1
ATOM 2273 C C . TYR A 1 280 ? -38.333 -28.176 10.687 1 59.54 497 TYR A C 1
ATOM 2274 O O . TYR A 1 280 ? -37.131 -28.107 10.934 1 59.05 497 TYR A O 1
ATOM 2283 N N . SER A 1 281 ? -38.829 -28.105 9.46 1 59.14 498 SER A N 1
ATOM 2284 C CA . SER A 1 281 ? -37.992 -27.927 8.289 1 59.51 498 SER A CA 1
ATOM 2285 C C . SER A 1 281 ? -37.993 -26.436 7.918 1 61.12 498 SER A C 1
ATOM 2286 O O . SER A 1 281 ? -39.04 -25.858 7.66 1 61.87 498 SER A O 1
ATOM 2289 N N . ILE A 1 282 ? -36.826 -25.797 7.961 1 61.98 499 ILE A N 1
ATOM 2290 C CA . ILE A 1 282 ? -36.699 -24.371 7.654 1 62.69 499 ILE A CA 1
ATOM 2291 C C . ILE A 1 282 ? -36.826 -24.097 6.155 1 63.8 499 ILE A C 1
ATOM 2292 O O . ILE A 1 282 ? -37.272 -23.013 5.8 1 65.04 499 ILE A O 1
ATOM 2297 N N . TYR A 1 283 ? -36.547 -25.086 5.275 1 63.29 500 TYR A N 1
ATOM 2298 C CA . TYR A 1 283 ? -36.819 -24.938 3.854 1 63.07 500 TYR A CA 1
ATOM 2299 C C . TYR A 1 283 ? -38.346 -24.913 3.683 1 64.15 500 TYR A C 1
ATOM 2300 O O . TYR A 1 283 ? -38.857 -24.088 2.922 1 64.54 500 TYR A O 1
ATOM 2309 N N . GLN A 1 284 ? -39.07 -25.853 4.339 1 64.38 501 GLN A N 1
ATOM 2310 C CA . GLN A 1 284 ? -40.528 -25.941 4.21 1 64.97 501 GLN A CA 1
ATOM 2311 C C . GLN A 1 284 ? -41.211 -24.702 4.756 1 67.15 501 GLN A C 1
ATOM 2312 O O . GLN A 1 284 ? -42.157 -24.207 4.145 1 67.75 501 GLN A O 1
ATOM 2318 N N . GLU A 1 285 ? -40.702 -24.169 5.867 1 68.08 502 GLU A N 1
ATOM 2319 C CA . GLU A 1 285 ? -41.211 -22.927 6.426 1 70.19 502 GLU A CA 1
ATOM 2320 C C . GLU A 1 285 ? -40.989 -21.764 5.433 1 72.12 502 GLU A C 1
ATOM 2321 O O . GLU A 1 285 ? -41.894 -20.955 5.228 1 72.94 502 GLU A O 1
ATOM 2327 N N . CYS A 1 286 ? -39.818 -21.719 4.78 1 72.25 503 CYS A N 1
ATOM 2328 C CA . CYS A 1 286 ? -39.467 -20.686 3.805 1 72.82 503 CYS A CA 1
ATOM 2329 C C . CYS A 1 286 ? -40.435 -20.711 2.635 1 74.39 503 CYS A C 1
ATOM 2330 O O . CYS A 1 286 ? -40.95 -19.672 2.227 1 75.1 503 CYS A O 1
ATOM 2333 N N . LYS A 1 287 ? -40.685 -21.906 2.101 1 74.98 504 LYS A N 1
ATOM 2334 C CA . LYS A 1 287 ? -41.545 -22.152 0.953 1 75.63 504 LYS A CA 1
ATOM 2335 C C . LYS A 1 287 ? -42.97 -21.688 1.249 1 77.18 504 LYS A C 1
ATOM 2336 O O . LYS A 1 287 ? -43.582 -21.033 0.404 1 78 504 LYS A O 1
ATOM 2342 N N . LEU A 1 288 ? -43.486 -21.982 2.455 1 77.21 505 LEU A N 1
ATOM 2343 C CA . LEU A 1 288 ? -44.856 -21.62 2.81 1 78.08 505 LEU A CA 1
ATOM 2344 C C . LEU A 1 288 ? -45.056 -20.159 3.197 1 79.23 505 LEU A C 1
ATOM 2345 O O . LEU A 1 288 ? -46.009 -19.543 2.734 1 79.74 505 LEU A O 1
ATOM 2350 N N . ALA A 1 289 ? -44.186 -19.611 4.048 1 79.63 506 ALA A N 1
ATOM 2351 C CA . ALA A 1 289 ? -44.272 -18.228 4.476 1 80.78 506 ALA A CA 1
ATOM 2352 C C . ALA A 1 289 ? -44.043 -17.235 3.334 1 82.48 506 ALA A C 1
ATOM 2353 O O . ALA A 1 289 ? -44.549 -16.124 3.409 1 82.97 506 ALA A O 1
ATOM 2355 N N . SER A 1 290 ? -43.312 -17.617 2.278 1 83.52 507 SER A N 1
ATOM 2356 C CA . SER A 1 290 ? -43.079 -16.718 1.137 1 84.95 507 SER A CA 1
ATOM 2357 C C . SER A 1 290 ? -44.358 -16.424 0.324 1 86.26 507 SER A C 1
ATOM 2358 O O . SER A 1 290 ? -44.464 -15.348 -0.266 1 86.53 507 SER A O 1
ATOM 2361 N N . LYS A 1 291 ? -45.323 -17.367 0.293 1 86.59 508 LYS A N 1
ATOM 2362 C CA . LYS A 1 291 ? -46.606 -17.162 -0.397 1 87.27 508 LYS A CA 1
ATOM 2363 C C . LYS A 1 291 ? -47.454 -16.068 0.31 1 88.04 508 LYS A C 1
ATOM 2364 O O . LYS A 1 291 ? -48.319 -15.441 -0.316 1 88.35 508 LYS A O 1
ATOM 2370 N N . THR A 1 292 ? -47.222 -15.863 1.613 1 87.76 509 THR A N 1
ATOM 2371 C CA . THR A 1 292 ? -47.964 -14.897 2.395 1 88.11 509 THR A CA 1
ATOM 2372 C C . THR A 1 292 ? -47.197 -13.57 2.542 1 88.12 509 THR A C 1
ATOM 2373 O O . THR A 1 292 ? -47.76 -12.51 2.28 1 88.59 509 THR A O 1
ATOM 2377 N N . TYR A 1 293 ? -45.922 -13.621 2.962 1 87.37 510 TYR A N 1
ATOM 2378 C CA . TYR A 1 293 ? -45.147 -12.422 3.271 1 87.13 510 TYR A CA 1
ATOM 2379 C C . TYR A 1 293 ? -44.154 -11.964 2.206 1 86.56 510 TYR A C 1
ATOM 2380 O O . TYR A 1 293 ? -43.63 -10.858 2.311 1 86.58 510 TYR A O 1
ATOM 2389 N N . GLY A 1 294 ? -43.872 -12.804 1.224 1 86.09 511 GLY A N 1
ATOM 2390 C CA . GLY A 1 294 ? -42.913 -12.465 0.179 1 86.07 511 GLY A CA 1
ATOM 2391 C C . GLY A 1 294 ? -41.556 -13.088 0.427 1 85.58 511 GLY A C 1
ATOM 2392 O O . GLY A 1 294 ? -41.134 -13.217 1.576 1 85.46 511 GLY A O 1
ATOM 2393 N N . ILE A 1 295 ? -40.853 -13.45 -0.643 1 85.26 512 ILE A N 1
ATOM 2394 C CA . ILE A 1 295 ? -39.559 -14.107 -0.536 1 85.9 512 ILE A CA 1
ATOM 2395 C C . ILE A 1 295 ? -38.499 -13.248 0.16 1 86.68 512 ILE A C 1
ATOM 2396 O O . ILE A 1 295 ? -37.761 -13.765 0.988 1 86.73 512 ILE A O 1
ATOM 2401 N N . ASP A 1 296 ? -38.444 -11.949 -0.134 1 87.1 513 ASP A N 1
ATOM 2402 C CA . ASP A 1 296 ? -37.44 -11.05 0.433 1 87.62 513 ASP A CA 1
ATOM 2403 C C . ASP A 1 296 ? -37.491 -10.953 1.951 1 87.32 513 ASP A C 1
ATOM 2404 O O . ASP A 1 296 ? -36.445 -11.085 2.591 1 87.87 513 ASP A O 1
ATOM 2409 N N . SER A 1 297 ? -38.688 -10.761 2.534 1 86.32 514 SER A N 1
ATOM 2410 C CA . SER A 1 297 ? -38.825 -10.678 3.992 1 86.31 514 SER A CA 1
ATOM 2411 C C . SER A 1 297 ? -38.669 -12.036 4.687 1 85.74 514 SER A C 1
ATOM 2412 O O . SER A 1 297 ? -38.143 -12.097 5.796 1 86.14 514 SER A O 1
ATOM 2415 N N . VAL A 1 298 ? -39.093 -13.119 4.035 1 84.59 515 VAL A N 1
ATOM 2416 C CA . VAL A 1 298 ? -38.954 -14.463 4.595 1 84.06 515 VAL A CA 1
ATOM 2417 C C . VAL A 1 298 ? -37.479 -14.905 4.609 1 83.45 515 VAL A C 1
ATOM 2418 O O . VAL A 1 298 ? -36.996 -15.459 5.591 1 83.15 515 VAL A O 1
ATOM 2422 N N . LEU A 1 299 ? -36.762 -14.581 3.55 1 83.28 516 LEU A N 1
ATOM 2423 C CA . LEU A 1 299 ? -35.348 -14.877 3.407 1 83.73 516 LEU A CA 1
ATOM 2424 C C . LEU A 1 299 ? -34.558 -14.073 4.44 1 83.58 516 LEU A C 1
ATOM 2425 O O . LEU A 1 299 ? -33.683 -14.62 5.101 1 83.87 516 LEU A O 1
ATOM 2430 N N . PHE A 1 300 ? -34.893 -12.794 4.603 1 83.11 517 PHE A N 1
ATOM 2431 C CA . PHE A 1 300 ? -34.243 -11.921 5.566 1 83.28 517 PHE A CA 1
ATOM 2432 C C . PHE A 1 300 ? -34.505 -12.411 7.004 1 82.01 517 PHE A C 1
ATOM 2433 O O . PHE A 1 300 ? -33.574 -12.526 7.795 1 82.24 517 PHE A O 1
ATOM 2441 N N . SER A 1 301 ? -35.762 -12.705 7.329 1 80.75 518 SER A N 1
ATOM 2442 C CA . SER A 1 301 ? -36.142 -13.177 8.653 1 80.22 518 SER A CA 1
ATOM 2443 C C . SER A 1 301 ? -35.523 -14.543 9.021 1 79.03 518 SER A C 1
ATOM 2444 O O . SER A 1 301 ? -34.96 -14.683 10.109 1 79.08 518 SER A O 1
ATOM 2447 N N . LEU A 1 302 ? -35.611 -15.533 8.121 1 77.6 519 LEU A N 1
ATOM 2448 C CA . LEU A 1 302 ? -35.045 -16.85 8.396 1 77.19 519 LEU A CA 1
ATOM 2449 C C . LEU A 1 302 ? -33.504 -16.826 8.463 1 77.48 519 LEU A C 1
ATOM 2450 O O . LEU A 1 302 ? -32.921 -17.599 9.231 1 77.41 519 LEU A O 1
ATOM 2455 N N . LYS A 1 303 ? -32.858 -15.869 7.764 1 77.48 520 LYS A N 1
ATOM 2456 C CA . LYS A 1 303 ? -31.405 -15.705 7.827 1 77.7 520 LYS A CA 1
ATOM 2457 C C . LYS A 1 303 ? -31.01 -15.188 9.21 1 77.92 520 LYS A C 1
ATOM 2458 O O . LYS A 1 303 ? -30.032 -15.661 9.787 1 78.16 520 LYS A O 1
ATOM 2464 N N . ASN A 1 304 ? -31.773 -14.221 9.746 1 77.87 521 ASN A N 1
ATOM 2465 C CA . ASN A 1 304 ? -31.497 -13.691 11.079 1 78.3 521 ASN A CA 1
ATOM 2466 C C . ASN A 1 304 ? -31.773 -14.731 12.148 1 78.52 521 ASN A C 1
ATOM 2467 O O . ASN A 1 304 ? -31.084 -14.738 13.164 1 78.98 521 ASN A O 1
ATOM 2472 N N . PHE A 1 305 ? -32.753 -15.627 11.922 1 78.21 522 PHE A N 1
ATOM 2473 C CA . PHE A 1 305 ? -33.062 -16.718 12.838 1 78.24 522 PHE A CA 1
ATOM 2474 C C . PHE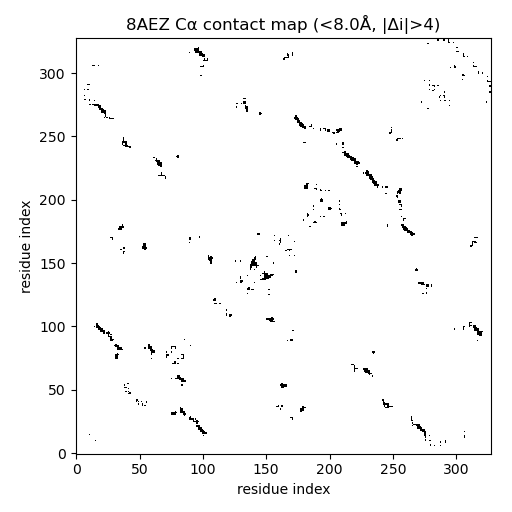 A 1 305 ? -31.876 -17.686 12.889 1 79.15 522 PHE A C 1
ATOM 2475 O O . PHE A 1 305 ? -31.54 -18.165 13.97 1 79.5 522 PHE A O 1
ATOM 2483 N N . LEU A 1 306 ? -31.219 -17.949 11.744 1 79.62 523 LEU A N 1
ATOM 2484 C CA . LEU A 1 306 ? -30.019 -18.791 11.748 1 80.91 523 LEU A CA 1
ATOM 2485 C C . LEU A 1 306 ? -28.844 -18.135 12.483 1 83.5 523 LEU A C 1
ATOM 2486 O O . LEU A 1 306 ? -27.862 -18.8 12.758 1 83.35 523 LEU A O 1
ATOM 2491 N N . ASN A 1 307 ? -28.941 -16.838 12.805 1 86.07 524 ASN A N 1
ATOM 2492 C CA . ASN A 1 307 ? -27.931 -16.084 13.544 1 88.8 524 ASN A CA 1
ATOM 2493 C C . ASN A 1 307 ? -28.4 -15.801 14.992 1 89.54 524 ASN A C 1
ATOM 2494 O O . ASN A 1 307 ? -27.937 -14.84 15.598 1 89.58 524 ASN A O 1
ATOM 2499 N N . TYR A 1 308 ? -29.277 -16.656 15.56 1 90.05 525 TYR A N 1
ATOM 2500 C CA . TYR A 1 308 ? -29.826 -16.487 16.913 1 91.09 525 TYR A CA 1
ATOM 2501 C C . TYR A 1 308 ? -28.772 -16.437 18.028 1 91.49 525 TYR A C 1
ATOM 2502 O O . TYR A 1 308 ? -29.029 -15.886 19.101 1 91.69 525 TYR A O 1
ATOM 2504 N N . THR A 1 309 ? -27.587 -16.999 17.765 1 91.5 526 THR A N 1
ATOM 2505 C CA . THR A 1 309 ? -26.468 -17.033 18.713 1 91.34 526 THR A CA 1
ATOM 2506 C C . THR A 1 309 ? -25.361 -15.998 18.411 1 90.83 526 THR A C 1
ATOM 2507 O O . THR A 1 309 ? -24.421 -15.88 19.195 1 91.46 526 THR A O 1
ATOM 2511 N N . GLY A 1 310 ? -25.445 -15.309 17.283 1 89.59 527 GLY A N 1
ATOM 2512 C CA . GLY A 1 310 ? -24.409 -14.363 16.895 1 89.28 527 GLY A CA 1
ATOM 2513 C C . GLY A 1 310 ? -23.5 -14.903 15.811 1 88.59 527 GLY A C 1
ATOM 2514 O O . GLY A 1 310 ? -22.819 -14.125 15.138 1 88.88 527 GLY A O 1
ATOM 2515 N N . LYS A 1 311 ? -23.477 -16.241 15.625 1 87.43 528 LYS A N 1
ATOM 2516 C CA . LYS A 1 311 ? -22.707 -16.899 14.558 1 86.39 528 LYS A CA 1
ATOM 2517 C C . LYS A 1 311 ? -23.707 -17.643 13.655 1 84.16 528 LYS A C 1
ATOM 2518 O O . LYS A 1 311 ? -24.488 -18.458 14.151 1 83.83 528 LYS A O 1
ATOM 2524 N N . PRO A 1 312 ? -23.742 -17.338 12.343 1 82.44 529 PRO A N 1
ATOM 2525 C CA . PRO A 1 312 ? -24.715 -18.02 11.457 1 81.12 529 PRO A CA 1
ATOM 2526 C C . PRO A 1 312 ? -24.447 -19.515 11.297 1 79.36 529 PRO A C 1
ATOM 2527 O O . PRO A 1 312 ? -23.347 -19.901 10.928 1 79.14 529 PRO A O 1
ATOM 2531 N N . VAL A 1 313 ? -25.463 -20.345 11.596 1 77.94 530 VAL A N 1
ATOM 2532 C CA . VAL A 1 313 ? -25.404 -21.798 11.532 1 77.32 530 VAL A CA 1
ATOM 2533 C C . VAL A 1 313 ? -25.189 -22.304 10.091 1 76.93 530 VAL A C 1
ATOM 2534 O O . VAL A 1 313 ? -24.487 -23.295 9.899 1 76.63 530 VAL A O 1
ATOM 2538 N N . ASN A 1 314 ? -25.736 -21.604 9.084 1 76.81 531 ASN A N 1
ATOM 2539 C CA . ASN A 1 314 ? -25.536 -22.006 7.687 1 77.26 531 ASN A CA 1
ATOM 2540 C C . ASN A 1 314 ? -24.109 -21.712 7.172 1 77.45 531 ASN A C 1
ATOM 2541 O O . ASN A 1 314 ? -23.698 -22.26 6.151 1 78.24 531 ASN A O 1
ATOM 2546 N N . GLU A 1 315 ? -23.357 -20.86 7.882 1 76.54 532 GLU A N 1
ATOM 2547 C CA . GLU A 1 315 ? -21.967 -20.536 7.578 1 76.19 532 GLU A CA 1
ATOM 2548 C C . GLU A 1 315 ? -20.968 -21.452 8.317 1 74.12 532 GLU A C 1
ATOM 2549 O O . GLU A 1 315 ? -19.758 -21.295 8.137 1 74.4 532 GLU A O 1
ATOM 2555 N N . MET A 1 316 ? -21.457 -22.359 9.177 1 71.62 533 MET A N 1
ATOM 2556 C CA . MET A 1 316 ? -20.618 -23.288 9.924 1 69.72 533 MET A CA 1
ATOM 2557 C C . MET A 1 316 ? -20.334 -24.517 9.057 1 67.02 533 MET A C 1
ATOM 2558 O O . MET A 1 316 ? -21.119 -24.844 8.158 1 67.15 533 MET A O 1
ATOM 2563 N N . PRO A 1 317 ? -19.244 -25.249 9.34 1 64.53 534 PRO A N 1
ATOM 2564 C CA . PRO A 1 317 ? -19 -26.497 8.6 1 63.24 534 PRO A CA 1
ATOM 2565 C C . PRO A 1 317 ? -20.123 -27.508 8.868 1 62.33 534 PRO A C 1
ATOM 2566 O O . PRO A 1 317 ? -20.555 -27.677 9.986 1 62.65 534 PRO A O 1
ATOM 2570 N N . ASN A 1 318 ? -20.608 -28.143 7.837 1 61.53 535 ASN A N 1
ATOM 2571 C CA . ASN A 1 318 ? -21.65 -29.16 7.841 1 61.62 535 ASN A CA 1
ATOM 2572 C C . ASN A 1 318 ? -21.585 -30.196 8.989 1 61.01 535 ASN A C 1
ATOM 2573 O O . ASN A 1 318 ? -22.616 -30.59 9.536 1 61.57 535 ASN A O 1
ATOM 2578 N N . ALA A 1 319 ? -20.389 -30.689 9.3 1 59.53 536 ALA A N 1
ATOM 2579 C CA . ALA A 1 319 ? -20.176 -31.676 10.345 1 58.73 536 ALA A CA 1
ATOM 2580 C C . ALA A 1 319 ? -20.417 -31.101 11.759 1 59.18 536 ALA A C 1
ATOM 2581 O O . ALA A 1 319 ? -20.775 -31.849 12.68 1 60.19 536 ALA A O 1
ATOM 2583 N N . ARG A 1 320 ? -20.23 -29.775 11.918 1 57.78 537 ARG A N 1
ATOM 2584 C CA . ARG A 1 320 ? -20.286 -29.065 13.188 1 57.59 537 ARG A CA 1
ATOM 2585 C C . ARG A 1 320 ? -21.446 -28.084 13.345 1 58.19 537 ARG A C 1
ATOM 2586 O O . ARG A 1 320 ? -21.581 -27.466 14.405 1 58.66 537 ARG A O 1
ATOM 2594 N N . ALA A 1 321 ? -22.255 -27.897 12.304 1 58.25 538 ALA A N 1
ATOM 2595 C CA . ALA A 1 321 ? -23.341 -26.926 12.311 1 58.78 538 ALA A CA 1
ATOM 2596 C C . ALA A 1 321 ? -24.575 -27.373 13.107 1 59.04 538 ALA A C 1
ATOM 2597 O O . ALA A 1 321 ? -25.652 -27.492 12.56 1 58.12 538 ALA A O 1
ATOM 2599 N N . PHE A 1 322 ? -24.388 -27.645 14.409 1 60.23 539 PHE A N 1
ATOM 2600 C CA . PHE A 1 322 ? -25.401 -28.113 15.371 1 60.91 539 PHE A CA 1
ATOM 2601 C C . PHE A 1 322 ? -25.259 -27.216 16.6 1 62.54 539 PHE A C 1
ATOM 2602 O O . PHE A 1 322 ? -24.225 -27.237 17.273 1 62.72 539 PHE A O 1
ATOM 2610 N N . VAL A 1 323 ? -26.272 -26.403 16.867 1 63.43 540 VAL A N 1
ATOM 2611 C CA . VAL A 1 323 ? -26.201 -25.415 17.936 1 65.07 540 VAL A CA 1
ATOM 2612 C C . VAL A 1 323 ? -27.462 -25.403 18.814 1 65.79 540 VAL A C 1
ATOM 2613 O O . VAL A 1 323 ? -28.548 -25.682 18.333 1 66.08 540 VAL A O 1
ATOM 2617 N N . GLY A 1 324 ? -27.305 -25.089 20.085 1 66.45 541 GLY A N 1
ATOM 2618 C CA . GLY A 1 324 ? -28.44 -24.972 20.996 1 67.97 541 GLY A CA 1
ATOM 2619 C C . GLY A 1 324 ? -28.975 -23.55 21.083 1 69.28 541 GLY A C 1
ATOM 2620 O O . GLY A 1 324 ? -28.201 -22.588 21.062 1 68.85 541 GLY A O 1
ATOM 2621 N N . LEU A 1 325 ? -30.309 -23.408 21.166 1 70.72 542 LEU A N 1
ATOM 2622 C CA . LEU A 1 325 ? -31.008 -22.127 21.286 1 72.32 542 LEU A CA 1
ATOM 2623 C C . LEU A 1 325 ? -31.849 -22.105 22.552 1 74.73 542 LEU A C 1
ATOM 2624 O O . LEU A 1 325 ? -32.411 -23.135 22.927 1 74.87 542 LEU A O 1
ATOM 2629 N N . ILE A 1 326 ? -31.994 -20.922 23.185 1 76.37 543 ILE A N 1
ATOM 2630 C CA . ILE A 1 326 ? -32.813 -20.79 24.387 1 77.95 543 ILE A CA 1
ATOM 2631 C C . ILE A 1 326 ? -34.152 -20.155 24.058 1 80.29 543 ILE A C 1
ATOM 2632 O O . ILE A 1 326 ? -34.219 -18.954 23.778 1 80.93 543 ILE A O 1
ATOM 2637 N N . ASP A 1 327 ? -35.223 -20.95 24.114 1 81.32 544 ASP A N 1
ATOM 2638 C CA . ASP A 1 327 ? -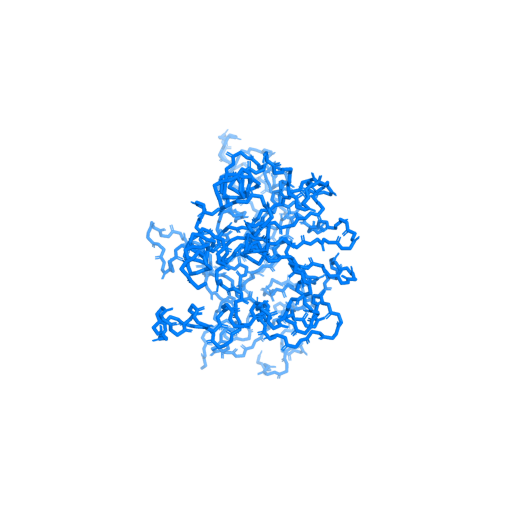36.595 -20.497 23.88 1 82.43 544 ASP A CA 1
ATOM 2639 C C . ASP A 1 327 ? -36.775 -19.552 22.68 1 82.4 544 ASP A C 1
ATOM 2640 O O . ASP A 1 327 ? -37.295 -18.439 22.838 1 83.11 544 ASP A O 1
ATOM 2645 N N . PRO A 1 328 ? -36.341 -19.963 21.48 1 81.29 545 PRO A N 1
ATOM 2646 C CA . PRO A 1 328 ? -36.513 -19.088 20.319 1 80.97 545 PRO A CA 1
ATOM 2647 C C . PRO A 1 328 ? -37.966 -19.011 19.878 1 80.88 545 PRO A C 1
ATOM 2648 O O . PRO A 1 328 ? -38.763 -19.918 20.139 1 81.32 545 PRO A O 1
ATOM 2652 N N . LYS A 1 329 ? -38.305 -17.919 19.194 1 79.81 546 LYS A N 1
ATOM 2653 C CA . LYS A 1 329 ? -39.636 -17.739 18.663 1 79.08 546 LYS A CA 1
ATOM 2654 C C . LYS A 1 329 ? -39.574 -18.225 17.227 1 78.12 546 LYS A C 1
ATOM 2655 O O . LYS A 1 329 ? -38.882 -17.634 16.399 1 78.2 546 LYS A O 1
ATOM 2661 N N . PHE A 1 330 ? -40.204 -19.364 16.957 1 77.03 547 PHE A N 1
ATOM 2662 C CA . PHE A 1 330 ? -40.249 -19.931 15.622 1 75.95 547 PHE A CA 1
ATOM 2663 C C . PHE A 1 330 ? -41.687 -20.291 15.318 1 76.46 547 PHE A C 1
ATOM 2664 O O . PHE A 1 330 ? -42.324 -20.955 16.129 1 76.09 547 PHE A O 1
ATOM 2672 N N . PRO A 1 331 ? -42.212 -19.918 14.134 1 77.34 548 PRO A N 1
ATOM 2673 C CA . PRO A 1 331 ? -41.564 -19.134 13.062 1 78.28 548 PRO A CA 1
ATOM 2674 C C . PRO A 1 331 ? -41.245 -17.713 13.514 1 79.97 548 PRO A C 1
ATOM 2675 O O . PRO A 1 331 ? -41.94 -17.156 14.362 1 79.98 548 PRO A O 1
ATOM 2679 N N . PRO A 1 332 ? -40.175 -17.112 12.972 1 81.2 549 PRO A N 1
ATOM 2680 C CA . PRO A 1 332 ? -39.823 -15.735 13.375 1 82.42 549 PRO A CA 1
ATOM 2681 C C . PRO A 1 332 ? -40.828 -14.663 12.923 1 84.05 549 PRO A C 1
ATOM 2682 O O . PRO A 1 332 ? -41.719 -14.968 12.127 1 84.05 549 PRO A O 1
ATOM 2686 N N . THR A 1 333 ? -40.7 -13.408 13.426 1 85.44 550 THR A N 1
ATOM 2687 C CA . THR A 1 333 ? -41.617 -12.343 12.981 1 87.17 550 THR A CA 1
ATOM 2688 C C . THR A 1 333 ? -41.208 -11.927 11.564 1 89.03 550 THR A C 1
ATOM 2689 O O . THR A 1 333 ? -40.021 -11.749 11.301 1 89.04 550 THR A O 1
ATOM 2693 N N . TYR A 1 334 ? -42.168 -11.855 10.637 1 90.54 551 TYR A N 1
ATOM 2694 C CA . TYR A 1 334 ? -41.869 -11.469 9.257 1 92.36 551 TYR A CA 1
ATOM 2695 C C . TYR A 1 334 ? -42.277 -10.006 9.067 1 93.99 551 TYR A C 1
ATOM 2696 O O . TYR A 1 334 ? -43.389 -9.63 9.434 1 94.45 551 TYR A O 1
ATOM 2705 N N . PRO A 1 335 ? -41.383 -9.149 8.544 1 94.88 552 PRO A N 1
ATOM 2706 C CA . PRO A 1 335 ? -41.727 -7.716 8.414 1 95.38 552 PRO A CA 1
ATOM 2707 C C . PRO A 1 335 ? -42.69 -7.371 7.276 1 95.61 552 PRO A C 1
ATOM 2708 O O . PRO A 1 335 ? -42.986 -8.214 6.434 1 95.68 552 PRO A O 1
#

Foldseek 3Di:
DVVLVVLLVLLCVQFLQKKKKFAPAQFALPDQAAAQLLAFAQFDDPHRPDPAFPQNVFAQADDFWAFADDDSCVPQNPYAHRTGGDDPQRGDSLFGMKIARAPVFFPPLDDPVDDVVSNSVQSVVLCVVQDDQQWGNQCCACCLQANNHVVVTGDDDDSCLCRHQVSCCRNPPQKRKHKFLEACAVPHHPPCQCPVFVVDNPFDPLAAHGQKYQDQDWHWAAPDPPRRTTGTDGRIDRVVRGRNSSSCVVVVNYGHDIHIDMDGGGDHHMIMGRLSSNSSVVCVPQNNVQSSVQSQVVCCQPVDRLSPDPNSHSMHTDRPDDPPGDGD

B-factor: mean 75.14, std 16.26, range [47.02, 127.87]

Radius of gyration: 23.38 Å; Cα contacts (8 Å, |Δi|>4): 623; chains: 1; bounding box: 62×60×56 Å